Protein AF-A0A9N7RSX9-F1 (afdb_monomer)

Structure (mmCIF, N/CA/C/O backbone):
data_AF-A0A9N7RSX9-F1
#
_entry.id   AF-A0A9N7RSX9-F1
#
loop_
_atom_site.group_PDB
_atom_site.id
_atom_site.type_symbol
_atom_site.label_atom_id
_atom_site.label_alt_id
_atom_site.label_comp_id
_atom_site.label_asym_id
_atom_site.label_entity_id
_atom_site.label_seq_id
_atom_site.pdbx_PDB_ins_code
_atom_site.Cartn_x
_atom_site.Cartn_y
_atom_site.Cartn_z
_atom_site.occupancy
_atom_site.B_iso_or_equiv
_atom_site.auth_seq_id
_atom_site.auth_comp_id
_atom_site.auth_asym_id
_atom_site.auth_atom_id
_atom_site.pdbx_PDB_model_num
ATOM 1 N N . MET A 1 1 ? 2.382 -13.318 -49.568 1.00 37.59 1 MET A N 1
ATOM 2 C CA . MET A 1 1 ? 2.451 -14.041 -48.284 1.00 37.59 1 MET A CA 1
ATOM 3 C C . MET A 1 1 ? 2.242 -12.996 -47.194 1.00 37.59 1 MET A C 1
ATOM 5 O O . MET A 1 1 ? 3.157 -12.243 -46.903 1.00 37.59 1 MET A O 1
ATOM 9 N N . LEU A 1 2 ? 0.996 -12.802 -46.755 1.00 39.84 2 LEU A N 1
ATOM 10 C CA . LEU A 1 2 ? 0.652 -11.804 -45.737 1.00 39.84 2 LEU A CA 1
ATOM 11 C C . LEU A 1 2 ? 1.006 -12.398 -44.373 1.00 39.84 2 LEU A C 1
ATOM 13 O O . LEU A 1 2 ? 0.335 -13.324 -43.923 1.00 39.84 2 LEU A O 1
ATOM 17 N N . GLU A 1 3 ? 2.068 -11.900 -43.741 1.00 41.72 3 GLU A N 1
ATOM 18 C CA . GLU A 1 3 ? 2.332 -12.215 -42.340 1.00 41.72 3 GLU A CA 1
ATOM 19 C C . GLU A 1 3 ? 1.201 -11.637 -41.489 1.00 41.72 3 GLU A C 1
ATOM 21 O O . GLU A 1 3 ? 1.080 -10.426 -41.289 1.00 41.72 3 GLU A O 1
ATOM 26 N N . ILE A 1 4 ? 0.339 -12.522 -40.998 1.00 47.53 4 ILE A N 1
ATOM 27 C CA . ILE A 1 4 ? -0.594 -12.215 -39.924 1.00 47.53 4 ILE A CA 1
ATOM 28 C C . ILE A 1 4 ? 0.274 -11.924 -38.698 1.00 47.53 4 ILE A C 1
ATOM 30 O O . ILE A 1 4 ? 0.740 -12.835 -38.017 1.00 47.53 4 ILE A O 1
ATOM 34 N N . ILE A 1 5 ? 0.532 -10.639 -38.441 1.00 54.66 5 ILE A N 1
ATOM 35 C CA . ILE A 1 5 ? 1.116 -10.172 -37.185 1.00 54.66 5 ILE A CA 1
ATOM 36 C C . ILE A 1 5 ? 0.111 -10.539 -36.095 1.00 54.66 5 ILE A C 1
ATOM 38 O O . ILE A 1 5 ? -0.847 -9.804 -35.838 1.00 54.66 5 ILE A O 1
ATOM 42 N N . TRP A 1 6 ? 0.310 -11.696 -35.468 1.00 56.12 6 TRP A N 1
ATOM 43 C CA . TRP A 1 6 ? -0.389 -12.087 -34.255 1.00 56.12 6 TRP A CA 1
ATOM 44 C C . TRP A 1 6 ? -0.126 -11.004 -33.205 1.00 56.12 6 TRP A C 1
ATOM 46 O O . TRP A 1 6 ? 0.942 -10.936 -32.595 1.00 56.12 6 TRP A O 1
ATOM 56 N N . ARG A 1 7 ? -1.081 -10.085 -33.027 1.00 63.78 7 ARG A N 1
ATOM 57 C CA . ARG A 1 7 ? -1.045 -9.147 -31.906 1.00 63.78 7 ARG A CA 1
ATOM 58 C C . ARG A 1 7 ? -1.190 -9.981 -30.644 1.00 63.78 7 ARG A C 1
ATOM 60 O O . ARG A 1 7 ? -2.255 -10.544 -30.427 1.00 63.78 7 ARG A O 1
ATOM 67 N N . ASP A 1 8 ? -0.138 -10.018 -29.829 1.00 75.44 8 ASP A N 1
ATOM 68 C CA . ASP A 1 8 ? -0.171 -10.606 -28.489 1.00 75.44 8 ASP A CA 1
ATOM 69 C C . ASP A 1 8 ? -1.415 -10.081 -27.735 1.00 75.44 8 ASP A C 1
ATOM 71 O O . ASP A 1 8 ? -1.488 -8.871 -27.438 1.00 75.44 8 ASP A O 1
ATOM 75 N N . PRO A 1 9 ? -2.423 -10.942 -27.477 1.00 79.75 9 PRO A N 1
ATOM 76 C CA . PRO A 1 9 ? -3.636 -10.535 -26.776 1.00 79.75 9 PRO A CA 1
ATOM 77 C C . PRO A 1 9 ? -3.310 -10.091 -25.342 1.00 79.75 9 PRO A C 1
ATOM 79 O O . PRO A 1 9 ? -3.991 -9.218 -24.791 1.00 79.75 9 PRO A O 1
ATOM 82 N N . GLY A 1 10 ? -2.192 -10.581 -24.801 1.00 85.12 10 GLY A N 1
ATOM 83 C CA . GLY A 1 10 ? -1.709 -10.334 -23.459 1.00 85.12 10 GLY A CA 1
ATOM 84 C C . GLY A 1 10 ? -2.457 -11.143 -22.406 1.00 85.12 10 GLY A C 1
ATOM 85 O O . GLY A 1 10 ? -3.651 -11.424 -22.525 1.00 85.12 10 GLY A O 1
ATOM 86 N N . THR A 1 11 ? -1.757 -11.476 -21.329 1.00 89.19 11 THR A N 1
ATOM 87 C CA . THR A 1 11 ? -2.336 -12.178 -20.180 1.00 89.19 11 THR A CA 1
ATOM 88 C C . THR A 1 11 ? -3.150 -11.192 -19.337 1.00 89.19 11 THR A C 1
ATOM 90 O O . THR A 1 11 ? -2.640 -10.110 -19.027 1.00 89.19 11 THR A O 1
ATOM 93 N N . PRO A 1 12 ? -4.405 -11.494 -18.963 1.00 88.19 12 PRO A N 1
ATOM 94 C CA . PRO A 1 12 ? -5.142 -10.654 -18.021 1.00 88.19 12 PRO A CA 1
ATOM 95 C C . PRO A 1 12 ? -4.394 -10.571 -16.692 1.00 88.19 12 PRO A C 1
ATOM 97 O O . PRO A 1 12 ? -3.885 -11.570 -16.195 1.00 88.19 12 PRO A O 1
ATOM 100 N N . ALA A 1 13 ? -4.293 -9.373 -16.120 1.00 82.00 13 ALA A N 1
ATOM 101 C CA . ALA A 1 13 ? -3.542 -9.204 -14.879 1.00 82.00 13 ALA A CA 1
ATOM 102 C C . ALA A 1 13 ? -4.190 -9.889 -13.672 1.00 82.00 13 ALA A C 1
ATOM 104 O O . ALA A 1 13 ? -3.484 -10.185 -12.710 1.00 82.00 13 ALA A O 1
ATOM 105 N N . ASP A 1 14 ? -5.485 -10.186 -13.749 1.00 82.12 14 ASP A N 1
ATOM 106 C CA . ASP A 1 14 ? -6.224 -10.896 -12.703 1.00 82.12 14 ASP A CA 1
ATOM 107 C C . ASP A 1 14 ? -5.737 -12.335 -12.539 1.00 82.12 14 ASP A C 1
ATOM 109 O O . ASP A 1 14 ? -5.877 -12.905 -11.469 1.00 82.12 14 ASP A O 1
ATOM 113 N N . SER A 1 15 ? -5.026 -12.902 -13.524 1.00 84.50 15 SER A N 1
ATOM 114 C CA . SER A 1 15 ? -4.369 -14.203 -13.351 1.00 84.50 15 SER A CA 1
ATOM 115 C C . SER A 1 15 ? -3.306 -14.205 -12.239 1.00 84.50 15 SER A C 1
ATOM 117 O O . SER A 1 15 ? -2.828 -15.268 -11.856 1.00 84.50 15 SER A O 1
ATOM 119 N N . TYR A 1 16 ? -2.874 -13.029 -11.767 1.00 87.19 16 TYR A N 1
ATOM 120 C CA . TYR A 1 16 ? -1.933 -12.872 -10.654 1.00 87.19 16 TYR A CA 1
ATOM 121 C C . TYR A 1 16 ? -2.618 -12.625 -9.305 1.00 87.19 16 TYR A C 1
ATOM 123 O O . TYR A 1 16 ? -1.933 -12.637 -8.282 1.00 87.19 16 TYR A O 1
ATOM 131 N N . TYR A 1 17 ? -3.928 -12.383 -9.293 1.00 86.38 17 TYR A N 1
ATOM 132 C CA . TYR A 1 17 ? -4.701 -12.080 -8.095 1.00 86.38 17 TYR A CA 1
ATOM 133 C C . TYR A 1 17 ? -5.827 -13.094 -7.972 1.00 86.38 17 TYR A C 1
ATOM 135 O O . TYR A 1 17 ? -6.788 -13.075 -8.731 1.00 86.38 17 TYR A O 1
ATOM 143 N N . GLU A 1 18 ? -5.686 -14.014 -7.026 1.00 87.50 18 GLU A N 1
ATOM 144 C CA . GLU A 1 18 ? -6.652 -15.092 -6.879 1.00 87.50 18 GLU A CA 1
ATOM 145 C C . GLU A 1 18 ? -7.985 -14.552 -6.343 1.00 87.50 18 GLU A C 1
ATOM 147 O O . GLU A 1 18 ? -8.055 -14.003 -5.239 1.00 87.50 18 GLU A O 1
ATOM 152 N N . VAL A 1 19 ? -9.034 -14.706 -7.149 1.00 88.75 19 VAL A N 1
ATOM 153 C CA . VAL A 1 19 ? -10.417 -14.386 -6.785 1.00 88.75 19 VAL A CA 1
ATOM 154 C C . VAL A 1 19 ? -11.017 -15.573 -6.037 1.00 88.75 19 VAL A C 1
ATOM 156 O O . VAL A 1 19 ? -10.673 -16.735 -6.273 1.00 88.75 19 VAL A O 1
ATOM 159 N N . ARG A 1 20 ? -11.901 -15.282 -5.090 1.00 87.56 20 ARG A N 1
ATOM 160 C CA . ARG A 1 20 ? -12.635 -16.298 -4.343 1.00 87.56 20 ARG A CA 1
ATOM 161 C C . ARG A 1 20 ? -13.597 -17.053 -5.260 1.00 87.56 20 ARG A C 1
ATOM 163 O O . ARG A 1 20 ? -14.271 -16.419 -6.069 1.00 87.56 20 ARG A O 1
ATOM 170 N N . PRO A 1 21 ? -13.712 -18.385 -5.128 1.00 86.25 21 PRO A N 1
ATOM 171 C CA . PRO A 1 21 ? -14.546 -19.171 -6.029 1.00 86.25 21 PRO A CA 1
ATOM 172 C C . PRO A 1 21 ? -16.039 -18.853 -5.865 1.00 86.25 21 PRO A C 1
ATOM 174 O O . PRO A 1 21 ? -16.799 -19.031 -6.810 1.00 86.25 21 PRO A O 1
ATOM 177 N N . GLU A 1 22 ? -16.454 -18.326 -4.707 1.00 88.31 22 GLU A N 1
ATOM 178 C CA . GLU A 1 22 ? -17.827 -17.851 -4.480 1.00 88.31 22 GLU A CA 1
ATOM 179 C C . GLU A 1 22 ? -18.161 -16.554 -5.245 1.00 88.31 22 GLU A C 1
ATOM 181 O O . GLU A 1 22 ? -19.330 -16.202 -5.384 1.00 88.31 22 GLU A O 1
ATOM 186 N N . CYS A 1 23 ? -17.153 -15.815 -5.719 1.00 84.50 23 CYS A N 1
ATOM 187 C CA . CYS A 1 23 ? -17.315 -14.537 -6.409 1.00 84.50 23 CYS A CA 1
ATOM 188 C C . CYS A 1 23 ? -17.230 -14.733 -7.930 1.00 84.50 23 CYS A C 1
ATOM 190 O O . CYS A 1 23 ? -16.200 -14.464 -8.545 1.00 84.50 23 CYS A O 1
ATOM 192 N N . THR A 1 24 ? -18.322 -15.195 -8.542 1.00 79.31 24 THR A N 1
ATOM 193 C CA . THR A 1 24 ? -18.380 -15.485 -9.988 1.00 79.31 24 THR A CA 1
ATOM 194 C C . THR A 1 24 ? -18.572 -14.248 -10.863 1.00 79.31 24 THR A C 1
ATOM 19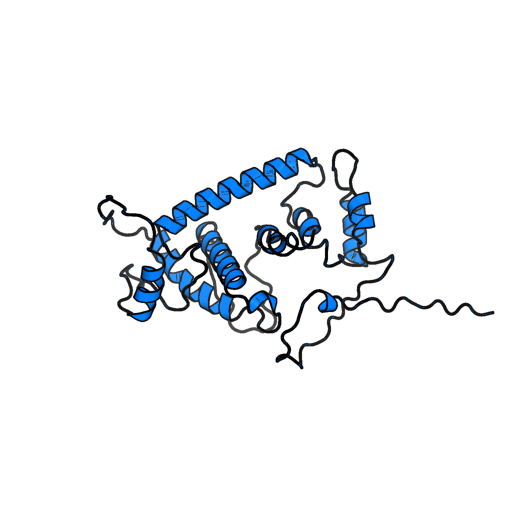6 O O . THR A 1 24 ? -18.180 -14.256 -12.026 1.00 79.31 24 THR A O 1
ATOM 199 N N . ASP A 1 25 ? -19.127 -13.173 -10.302 1.00 83.31 25 ASP A N 1
ATOM 200 C CA . ASP A 1 25 ? -19.572 -11.996 -11.062 1.00 83.31 25 ASP A CA 1
ATOM 201 C C . ASP A 1 25 ? -18.553 -10.843 -11.026 1.00 83.31 25 ASP A C 1
ATOM 203 O O . ASP A 1 25 ? -18.901 -9.671 -11.184 1.00 83.31 25 ASP A O 1
ATOM 207 N N . VAL A 1 26 ? -17.277 -11.156 -10.777 1.00 82.56 26 VAL A N 1
ATOM 208 C CA . VAL A 1 26 ? -16.208 -10.152 -10.720 1.00 82.56 26 VAL A CA 1
ATOM 209 C C . VAL A 1 26 ? -15.845 -9.723 -12.145 1.00 82.56 26 VAL A C 1
ATOM 211 O O . VAL A 1 26 ? -15.439 -10.567 -12.947 1.00 82.56 26 VAL A O 1
ATOM 214 N N . PRO A 1 27 ? -15.957 -8.426 -12.493 1.00 84.06 27 PRO A N 1
ATOM 215 C CA . PRO A 1 27 ? -15.592 -7.958 -13.823 1.00 84.06 27 PRO A CA 1
ATOM 216 C C . PRO A 1 27 ? -14.115 -8.217 -14.127 1.00 84.06 27 PRO A C 1
ATOM 218 O O . PRO A 1 27 ? -13.245 -7.852 -13.336 1.00 84.06 27 PRO A O 1
ATOM 221 N N . GLU A 1 28 ? -13.823 -8.767 -15.307 1.00 81.75 28 GLU A N 1
ATOM 222 C CA . GLU A 1 28 ? -12.441 -8.909 -15.765 1.00 81.75 28 GLU A CA 1
ATOM 223 C C . GLU A 1 28 ? -11.760 -7.543 -15.930 1.00 81.75 28 GLU A C 1
ATOM 225 O O . GLU A 1 28 ? -12.306 -6.579 -16.485 1.00 81.75 28 GLU A O 1
ATOM 230 N N . SER A 1 29 ? -10.501 -7.475 -15.517 1.00 84.56 29 SER A N 1
ATOM 231 C CA . SER A 1 29 ? -9.654 -6.312 -15.692 1.00 84.56 29 SER A CA 1
ATOM 232 C C . SER A 1 29 ? -9.356 -6.053 -17.160 1.00 84.56 29 SER A C 1
ATOM 234 O O . SER A 1 29 ? -8.909 -6.905 -17.934 1.00 84.56 29 SER A O 1
ATOM 236 N N . LYS A 1 30 ? -9.502 -4.781 -17.535 1.00 87.12 30 LYS A N 1
ATOM 237 C CA . LYS A 1 30 ? -9.117 -4.278 -18.858 1.00 87.12 30 LYS A CA 1
ATOM 238 C C . LYS A 1 30 ? -7.597 -4.268 -19.053 1.00 87.12 30 LYS A C 1
ATOM 240 O O . LYS A 1 30 ? -7.126 -4.152 -20.187 1.00 87.12 30 LYS A O 1
ATOM 245 N N . PHE A 1 31 ? -6.812 -4.359 -17.975 1.00 89.25 31 PHE A N 1
ATOM 246 C CA . PHE A 1 31 ? -5.357 -4.351 -18.062 1.00 89.25 31 PHE A CA 1
ATOM 247 C C . PHE A 1 31 ? -4.821 -5.724 -18.491 1.00 89.25 31 PHE A C 1
ATOM 249 O O . PHE A 1 31 ? -4.980 -6.734 -17.807 1.00 89.25 31 PHE A O 1
ATOM 256 N N . ARG A 1 32 ? -4.126 -5.735 -19.634 1.00 91.25 32 ARG A N 1
ATOM 257 C CA . ARG A 1 32 ? -3.497 -6.921 -20.224 1.00 91.25 32 ARG A CA 1
ATOM 258 C C . ARG A 1 32 ? -1.977 -6.774 -20.188 1.00 91.25 32 ARG A C 1
ATOM 260 O O . ARG A 1 32 ? -1.430 -5.792 -20.697 1.00 91.25 32 ARG A O 1
ATOM 267 N N . ILE A 1 33 ? -1.303 -7.768 -19.628 1.00 92.50 33 ILE A N 1
ATOM 268 C CA . ILE A 1 33 ? 0.152 -7.895 -19.601 1.00 92.50 33 ILE A CA 1
ATOM 269 C C . ILE A 1 33 ? 0.608 -8.304 -20.996 1.00 92.50 33 ILE A C 1
ATOM 271 O O . ILE A 1 33 ? 0.297 -9.399 -21.450 1.00 92.50 33 ILE A O 1
ATOM 275 N N . LYS A 1 34 ? 1.340 -7.426 -21.681 1.00 92.06 34 LYS A N 1
ATOM 276 C CA . LYS A 1 34 ? 1.765 -7.648 -23.070 1.00 92.06 34 LYS A CA 1
ATOM 277 C C . LYS A 1 34 ? 3.275 -7.694 -23.180 1.00 92.06 34 LYS A C 1
ATOM 279 O O . LYS A 1 34 ? 3.964 -6.778 -22.707 1.00 92.06 34 LYS A O 1
ATOM 284 N N . ALA A 1 35 ? 3.786 -8.718 -23.856 1.00 88.06 35 ALA A N 1
ATOM 285 C CA . ALA A 1 35 ? 5.207 -8.854 -24.123 1.00 88.06 35 ALA A CA 1
ATOM 286 C C . ALA A 1 35 ? 5.726 -7.619 -24.877 1.00 88.06 35 ALA A C 1
ATOM 288 O O . ALA A 1 35 ? 5.059 -7.026 -25.725 1.00 88.06 35 ALA A O 1
ATOM 289 N N . GLY A 1 36 ? 6.915 -7.149 -24.500 1.00 87.62 36 GLY A N 1
ATOM 290 C CA . GLY A 1 36 ? 7.524 -5.953 -25.087 1.00 87.62 36 GLY A CA 1
ATOM 291 C C . GLY A 1 36 ? 6.910 -4.613 -24.648 1.00 87.62 36 GLY A C 1
ATOM 292 O O . GLY A 1 36 ? 7.656 -3.629 -24.597 1.00 87.62 36 GLY A O 1
ATOM 293 N N . LYS A 1 37 ? 5.628 -4.566 -24.258 1.00 91.38 37 LYS A N 1
ATOM 294 C CA . LYS A 1 37 ? 4.930 -3.343 -23.822 1.00 91.38 37 LYS A CA 1
ATOM 295 C C . LYS A 1 37 ? 4.981 -3.135 -22.312 1.00 91.38 37 LYS A C 1
ATOM 297 O O . LYS A 1 37 ? 5.483 -2.103 -21.870 1.00 91.38 37 LYS A O 1
ATOM 302 N N . THR A 1 38 ? 4.496 -4.100 -21.535 1.00 95.62 38 THR A N 1
ATOM 303 C CA . THR A 1 38 ? 4.457 -4.009 -20.071 1.00 95.62 38 THR A CA 1
ATOM 304 C C . THR A 1 38 ? 5.874 -4.031 -19.499 1.00 95.62 38 THR A C 1
ATOM 306 O O . THR A 1 38 ? 6.746 -4.746 -20.008 1.00 95.62 38 THR A O 1
ATOM 309 N N . LEU A 1 39 ? 6.135 -3.227 -18.461 1.00 96.94 39 LEU A N 1
ATOM 310 C CA . LEU A 1 39 ? 7.435 -3.224 -17.789 1.00 96.94 39 LEU A CA 1
ATOM 311 C C . LEU A 1 39 ? 7.669 -4.598 -17.154 1.00 96.94 39 LEU A C 1
ATOM 313 O O . LEU A 1 39 ? 7.054 -4.928 -16.145 1.00 96.94 39 LEU A O 1
ATOM 317 N N . SER A 1 40 ? 8.528 -5.404 -17.777 1.00 95.75 40 SER A N 1
ATOM 318 C CA . SER A 1 40 ? 8.870 -6.750 -17.321 1.00 95.75 40 SER A CA 1
ATOM 319 C C . SER A 1 40 ? 10.003 -6.730 -16.301 1.00 95.75 40 SER A C 1
ATOM 321 O O . SER A 1 40 ? 10.790 -5.785 -16.259 1.00 95.75 40 SER A O 1
ATOM 323 N N . VAL A 1 41 ? 10.158 -7.829 -15.556 1.00 96.06 41 VAL A N 1
ATOM 324 C CA . VAL A 1 41 ? 11.263 -8.020 -14.598 1.00 96.06 41 VAL A CA 1
ATOM 325 C C . VAL A 1 41 ? 12.628 -7.786 -15.247 1.00 96.06 41 VAL A C 1
ATOM 327 O O . VAL A 1 41 ? 13.475 -7.095 -14.692 1.00 96.06 41 VAL A O 1
ATOM 330 N N . ARG A 1 42 ? 12.830 -8.306 -16.465 1.00 96.69 42 ARG A N 1
ATOM 331 C CA . ARG A 1 42 ? 14.082 -8.126 -17.211 1.00 96.69 42 ARG A CA 1
ATOM 332 C C . ARG A 1 42 ? 14.364 -6.653 -17.504 1.00 96.69 42 ARG A C 1
ATOM 334 O O . ARG A 1 42 ? 15.484 -6.199 -17.309 1.00 96.69 42 ARG A O 1
ATOM 341 N N . LYS A 1 43 ? 13.357 -5.912 -17.981 1.00 96.62 43 LYS A N 1
ATOM 342 C CA . LYS A 1 43 ? 13.504 -4.481 -18.286 1.00 96.62 43 LYS A CA 1
ATOM 343 C C . LYS A 1 43 ? 13.672 -3.642 -17.023 1.00 96.62 43 LYS A C 1
ATOM 345 O O . LYS A 1 43 ? 14.406 -2.669 -17.074 1.00 96.62 43 LYS A O 1
ATOM 350 N N . TRP A 1 44 ? 13.012 -4.023 -15.931 1.00 97.44 44 TRP A N 1
ATOM 351 C CA . TRP A 1 44 ? 13.169 -3.389 -14.626 1.00 97.44 44 TRP A CA 1
ATOM 352 C C . TRP A 1 44 ? 14.602 -3.515 -14.114 1.00 97.44 44 TRP A C 1
ATOM 354 O O . TRP A 1 44 ? 15.235 -2.505 -13.849 1.00 97.44 44 TRP A O 1
ATOM 364 N N . ARG A 1 45 ? 15.163 -4.729 -14.096 1.00 96.88 45 ARG A N 1
ATOM 365 C CA . ARG A 1 45 ? 16.564 -4.953 -13.695 1.00 96.88 45 ARG A CA 1
ATOM 366 C C . ARG A 1 45 ? 17.556 -4.186 -14.569 1.00 96.88 45 ARG A C 1
ATOM 368 O O . ARG A 1 45 ? 18.504 -3.616 -14.055 1.00 96.88 45 ARG A O 1
ATOM 375 N N . ALA A 1 46 ? 17.310 -4.135 -15.877 1.00 97.00 46 ALA A N 1
ATOM 376 C CA . ALA A 1 46 ? 18.152 -3.401 -16.820 1.00 97.00 46 ALA A CA 1
ATOM 377 C C . ALA A 1 46 ? 17.986 -1.868 -16.759 1.00 97.00 46 ALA A C 1
ATOM 379 O O . ALA A 1 46 ? 18.688 -1.165 -17.479 1.00 97.00 46 ALA A O 1
ATOM 380 N N . ALA A 1 47 ? 17.039 -1.345 -15.972 1.00 97.31 47 ALA A N 1
ATOM 381 C CA . ALA A 1 47 ? 16.854 0.096 -15.796 1.00 97.31 47 ALA A CA 1
ATOM 382 C C . ALA A 1 47 ? 17.803 0.697 -14.747 1.00 97.31 47 ALA A C 1
ATOM 384 O O . ALA A 1 47 ? 17.857 1.921 -14.619 1.00 97.31 47 ALA A O 1
ATOM 385 N N . PHE A 1 48 ? 18.521 -0.149 -14.006 1.00 98.25 48 PHE A N 1
ATOM 386 C CA . PHE A 1 48 ? 19.461 0.268 -12.978 1.00 98.25 48 PHE A CA 1
ATOM 387 C C . PHE A 1 48 ? 20.899 0.309 -13.499 1.00 98.25 48 PHE A C 1
ATOM 389 O O . PHE A 1 48 ? 21.295 -0.527 -14.314 1.00 98.25 48 PHE A O 1
ATOM 396 N N . SER A 1 49 ? 21.690 1.251 -12.985 1.00 98.00 49 SER A N 1
ATOM 397 C CA . SER A 1 49 ? 23.149 1.225 -13.111 1.00 98.00 49 SER A CA 1
ATOM 398 C C . SER A 1 49 ? 23.756 0.095 -12.258 1.00 98.00 49 SER A C 1
ATOM 400 O O . SER A 1 49 ? 23.065 -0.453 -11.388 1.00 98.00 49 SER A O 1
ATOM 402 N N . PRO A 1 50 ? 25.041 -0.256 -12.460 1.00 97.38 50 PRO A N 1
ATOM 403 C CA . PRO A 1 50 ? 25.741 -1.222 -11.608 1.00 97.38 50 PRO A CA 1
ATOM 404 C C . PRO A 1 50 ? 25.713 -0.859 -10.113 1.00 97.38 50 PRO A C 1
ATOM 406 O O . PRO A 1 50 ? 25.570 -1.737 -9.268 1.00 97.38 50 PRO A O 1
ATOM 409 N N . GLU A 1 51 ? 25.765 0.432 -9.791 1.00 96.19 51 GLU A N 1
ATOM 410 C CA . GLU A 1 51 ? 25.723 0.982 -8.427 1.00 96.19 51 GLU A CA 1
ATOM 411 C C . GLU A 1 51 ? 24.292 1.028 -7.857 1.00 96.19 51 GLU A C 1
ATOM 413 O O . GLU A 1 51 ? 24.087 1.109 -6.643 1.00 96.19 51 GLU A O 1
ATOM 418 N N . GLY A 1 52 ? 23.285 0.936 -8.731 1.00 97.12 52 GLY A N 1
ATOM 419 C CA . GLY A 1 52 ? 21.875 0.858 -8.365 1.00 97.12 52 GLY A CA 1
ATOM 420 C C . GLY A 1 52 ? 21.061 2.122 -8.593 1.00 97.12 52 GLY A C 1
ATOM 421 O O . GLY A 1 52 ? 19.932 2.174 -8.106 1.00 97.12 52 GLY A O 1
ATOM 422 N N . HIS A 1 53 ? 21.566 3.094 -9.348 1.00 97.94 53 HIS A N 1
ATOM 423 C CA . HIS A 1 53 ? 20.794 4.274 -9.740 1.00 97.94 53 HIS A CA 1
ATOM 424 C C . HIS A 1 53 ? 19.735 3.902 -10.779 1.00 97.94 53 HIS A C 1
ATOM 426 O O . HIS A 1 53 ? 20.033 3.192 -11.738 1.00 97.94 53 HIS A O 1
ATOM 432 N N . LEU A 1 54 ? 18.505 4.378 -10.612 1.00 98.12 54 LEU A N 1
ATOM 433 C CA . LEU A 1 54 ? 17.390 4.096 -11.511 1.00 98.12 54 LEU A CA 1
ATOM 434 C C . LEU A 1 54 ? 17.262 5.178 -12.589 1.00 98.12 54 LEU A C 1
ATOM 436 O O . LEU A 1 54 ? 17.048 6.349 -12.275 1.00 98.12 54 LEU A O 1
ATOM 440 N N . ASP A 1 55 ? 17.240 4.782 -13.865 1.00 96.88 55 ASP A N 1
ATOM 441 C CA . ASP A 1 55 ? 16.782 5.659 -14.952 1.00 96.88 55 ASP A CA 1
ATOM 442 C C . ASP A 1 55 ? 15.254 5.840 -14.870 1.00 96.88 55 ASP A C 1
ATOM 444 O O . ASP A 1 55 ? 14.457 5.162 -15.540 1.00 96.88 55 ASP A O 1
ATOM 448 N N . ILE A 1 56 ? 14.830 6.734 -13.974 1.00 95.50 56 ILE A N 1
ATOM 449 C CA . ILE A 1 56 ? 13.421 6.953 -13.645 1.00 95.50 56 ILE A CA 1
ATOM 450 C C . ILE A 1 56 ? 12.644 7.508 -14.837 1.00 95.50 56 ILE A C 1
ATOM 452 O O . ILE A 1 56 ? 11.526 7.066 -15.094 1.00 95.50 56 ILE A O 1
ATOM 456 N N . SER A 1 57 ? 13.248 8.393 -15.631 1.00 95.38 57 SER A N 1
ATOM 457 C CA . SER A 1 57 ? 12.608 9.019 -16.790 1.00 95.38 57 SER A CA 1
ATOM 458 C C . SER A 1 57 ? 12.210 7.984 -17.844 1.00 95.38 57 SER A C 1
ATOM 460 O O . SER A 1 57 ? 11.047 7.931 -18.267 1.00 95.38 57 SER A O 1
ATOM 462 N N . LYS A 1 58 ? 13.134 7.093 -18.239 1.00 94.62 58 LYS A N 1
ATOM 463 C CA . LYS A 1 58 ? 12.807 6.017 -19.191 1.00 94.62 58 LYS A CA 1
ATOM 464 C C . LYS A 1 58 ? 11.820 5.017 -18.594 1.00 94.62 58 LYS A C 1
ATOM 466 O O . LYS A 1 58 ? 10.948 4.517 -19.315 1.00 94.62 58 LYS A O 1
ATOM 471 N N . THR A 1 59 ? 11.942 4.727 -17.301 1.00 96.38 59 THR A N 1
ATOM 472 C CA . THR A 1 59 ? 11.060 3.794 -16.590 1.00 96.38 59 THR A CA 1
ATOM 473 C C . THR A 1 59 ? 9.622 4.313 -16.552 1.00 96.38 59 THR A C 1
ATOM 475 O O . THR A 1 59 ? 8.716 3.603 -16.997 1.00 96.38 59 THR A O 1
ATOM 478 N N . LEU A 1 60 ? 9.402 5.562 -16.135 1.00 96.88 60 LEU A N 1
ATOM 479 C CA . LEU A 1 60 ? 8.084 6.205 -16.101 1.00 96.88 60 LEU A CA 1
ATOM 480 C C . LEU A 1 60 ? 7.426 6.220 -17.479 1.00 96.88 60 LEU A C 1
ATOM 482 O O . LEU A 1 60 ? 6.268 5.826 -17.612 1.00 96.88 60 LEU A O 1
ATOM 486 N N . GLY A 1 61 ? 8.180 6.553 -18.532 1.00 96.12 61 GLY A N 1
ATOM 487 C CA . GLY A 1 61 ? 7.661 6.510 -19.899 1.00 96.12 61 GLY A CA 1
ATOM 488 C C . GLY A 1 61 ? 7.125 5.126 -20.295 1.00 96.12 61 GLY A C 1
ATOM 489 O O . GLY A 1 61 ? 6.116 5.023 -20.996 1.00 96.12 61 GLY A O 1
ATOM 490 N N . ARG A 1 62 ? 7.762 4.038 -19.840 1.00 94.94 62 ARG A N 1
ATOM 491 C CA . ARG A 1 62 ? 7.260 2.669 -20.062 1.00 94.94 62 ARG A CA 1
ATOM 492 C C . ARG A 1 62 ? 6.035 2.362 -19.208 1.00 94.94 62 ARG A C 1
ATOM 494 O O . ARG A 1 62 ? 5.083 1.797 -19.740 1.00 94.94 62 ARG A O 1
ATOM 501 N N . ILE A 1 63 ? 6.054 2.742 -17.933 1.00 96.31 63 ILE A N 1
ATOM 502 C CA . ILE A 1 63 ? 4.944 2.522 -16.999 1.00 96.31 63 ILE A CA 1
ATOM 503 C C . ILE A 1 63 ? 3.677 3.211 -17.507 1.00 96.31 63 ILE A C 1
ATOM 505 O O . ILE A 1 63 ? 2.640 2.564 -17.600 1.00 96.31 63 ILE A O 1
ATOM 509 N N . HIS A 1 64 ? 3.772 4.473 -17.930 1.00 95.38 64 HIS A N 1
ATOM 510 C CA . HIS A 1 64 ? 2.629 5.229 -18.447 1.00 95.38 64 HIS A CA 1
ATOM 511 C C . HIS A 1 64 ? 2.011 4.579 -19.693 1.00 95.38 64 HIS A C 1
ATOM 513 O O . HIS A 1 64 ? 0.796 4.577 -19.852 1.00 95.38 64 HIS A O 1
ATOM 519 N N . ARG A 1 65 ? 2.835 4.002 -20.580 1.00 93.50 65 ARG A N 1
ATOM 520 C CA . ARG A 1 65 ? 2.363 3.409 -21.845 1.00 93.50 65 ARG A CA 1
ATOM 521 C C . ARG A 1 65 ? 1.904 1.955 -21.731 1.00 93.50 65 ARG A C 1
ATOM 523 O O . ARG A 1 65 ? 1.083 1.522 -22.534 1.00 93.50 65 ARG A O 1
ATOM 530 N N . GLY A 1 66 ? 2.491 1.175 -20.825 1.00 93.62 66 GLY A N 1
ATOM 531 C CA . GLY A 1 66 ? 2.333 -0.285 -20.800 1.00 93.62 66 GLY A CA 1
ATOM 532 C C . GLY A 1 66 ? 2.019 -0.889 -19.435 1.00 93.62 66 GLY A C 1
ATOM 533 O O . GLY A 1 66 ? 1.810 -2.100 -19.351 1.00 93.62 66 GLY A O 1
ATOM 534 N N . GLY A 1 67 ? 1.998 -0.080 -18.376 1.00 95.25 67 GLY A N 1
ATOM 535 C CA . GLY A 1 67 ? 1.823 -0.535 -17.003 1.00 95.25 67 GLY A CA 1
ATOM 536 C C . GLY A 1 67 ? 3.009 -1.336 -16.458 1.00 95.25 67 GLY A C 1
ATOM 537 O O . GLY A 1 67 ? 4.060 -1.487 -17.093 1.00 95.25 67 GLY A O 1
ATOM 538 N N . ILE A 1 68 ? 2.817 -1.864 -15.248 1.00 96.12 68 ILE A N 1
ATOM 539 C CA . ILE A 1 68 ? 3.820 -2.620 -14.490 1.00 96.12 68 ILE A CA 1
ATOM 540 C C . ILE A 1 68 ? 3.387 -4.079 -14.399 1.00 96.12 68 ILE A C 1
ATOM 542 O O . ILE A 1 68 ? 2.244 -4.369 -14.025 1.00 96.12 68 ILE A O 1
ATOM 546 N N . HIS A 1 69 ? 4.312 -4.993 -14.693 1.00 94.94 69 HIS A N 1
ATOM 547 C CA . HIS A 1 69 ? 4.082 -6.420 -14.508 1.00 94.94 69 HIS A CA 1
ATOM 548 C C . HIS A 1 69 ? 3.822 -6.733 -13.020 1.00 94.94 69 HIS A C 1
ATOM 550 O O . HIS A 1 69 ? 4.618 -6.294 -12.184 1.00 94.94 69 HIS A O 1
ATOM 556 N N . PRO A 1 70 ? 2.758 -7.483 -12.657 1.00 92.75 70 PRO A N 1
ATOM 557 C CA . PRO A 1 70 ? 2.346 -7.669 -11.260 1.00 92.75 70 PRO A CA 1
ATOM 558 C C . PRO A 1 70 ? 3.467 -8.107 -10.313 1.00 92.75 70 PRO A C 1
ATOM 560 O O . PRO A 1 70 ? 3.596 -7.558 -9.223 1.00 92.75 70 PRO A O 1
ATOM 563 N N . THR A 1 71 ? 4.348 -9.002 -10.767 1.00 92.94 71 THR A N 1
ATOM 564 C CA . THR A 1 71 ? 5.449 -9.561 -9.958 1.00 92.94 71 THR A CA 1
ATOM 565 C C . THR A 1 71 ? 6.483 -8.546 -9.467 1.00 92.94 71 THR A C 1
ATOM 567 O O . THR A 1 71 ? 7.199 -8.850 -8.525 1.00 92.94 71 THR A O 1
ATOM 570 N N . ILE A 1 72 ? 6.600 -7.373 -10.099 1.00 95.44 72 IL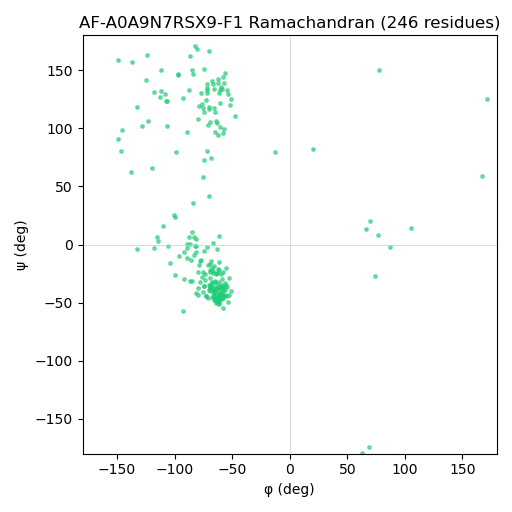E A N 1
ATOM 571 C CA . ILE A 1 72 ? 7.555 -6.321 -9.698 1.00 95.44 72 ILE A CA 1
ATOM 572 C C . ILE A 1 72 ? 6.864 -5.058 -9.192 1.00 95.44 72 ILE A C 1
ATOM 574 O O . ILE A 1 72 ? 7.542 -4.088 -8.865 1.00 95.44 72 ILE A O 1
ATOM 578 N N . ARG A 1 73 ? 5.524 -5.039 -9.099 1.00 94.12 73 ARG A N 1
ATOM 579 C CA . ARG A 1 73 ? 4.791 -3.866 -8.594 1.00 94.12 73 ARG A CA 1
ATOM 580 C C . ARG A 1 73 ? 5.303 -3.448 -7.220 1.00 94.12 73 ARG A C 1
ATOM 582 O O . ARG A 1 73 ? 5.575 -2.271 -7.027 1.00 94.12 73 ARG A O 1
ATOM 589 N N . GLY A 1 74 ? 5.520 -4.407 -6.321 1.00 90.31 74 GLY A N 1
ATOM 590 C CA . GLY A 1 74 ? 6.033 -4.130 -4.978 1.00 90.31 74 GLY A CA 1
ATOM 591 C C . GLY A 1 74 ? 7.392 -3.423 -4.961 1.00 90.31 74 GLY A C 1
ATOM 592 O O . GLY A 1 74 ? 7.610 -2.578 -4.108 1.00 90.31 74 GLY A O 1
ATOM 593 N N . GLU A 1 75 ? 8.293 -3.713 -5.902 1.00 94.62 75 GLU A N 1
ATOM 594 C CA . GLU A 1 75 ? 9.591 -3.027 -5.987 1.00 94.62 75 GLU A CA 1
ATOM 595 C C . GLU A 1 75 ? 9.476 -1.656 -6.660 1.00 94.62 75 GLU A C 1
ATOM 597 O O . GLU A 1 75 ? 10.048 -0.678 -6.188 1.00 94.62 75 GLU A O 1
ATOM 602 N N . VAL A 1 76 ? 8.719 -1.574 -7.758 1.00 96.38 76 VAL A N 1
ATOM 603 C CA . VAL A 1 76 ? 8.557 -0.339 -8.539 1.00 96.38 76 VAL A CA 1
ATOM 604 C C . VAL A 1 76 ? 7.849 0.742 -7.720 1.00 96.38 76 VAL A C 1
ATOM 606 O O . VAL A 1 76 ? 8.219 1.914 -7.787 1.00 96.38 76 VAL A O 1
ATOM 609 N N . TRP A 1 77 ? 6.846 0.359 -6.928 1.00 96.00 77 TRP A N 1
ATOM 610 C CA . TRP A 1 77 ? 6.068 1.296 -6.119 1.00 96.00 77 TRP A CA 1
ATOM 611 C C . TRP A 1 77 ? 6.894 1.996 -5.037 1.00 96.00 77 TRP A C 1
ATOM 613 O O . TRP A 1 77 ? 6.568 3.128 -4.699 1.00 96.00 77 TRP A O 1
ATOM 623 N N . GLU A 1 78 ? 7.994 1.404 -4.560 1.00 94.44 78 GLU A N 1
ATOM 624 C CA . GLU A 1 78 ? 8.915 2.088 -3.637 1.00 94.44 78 GLU A CA 1
ATOM 625 C C . GLU A 1 78 ? 9.455 3.397 -4.232 1.00 94.44 78 GLU A C 1
ATOM 627 O O . GLU A 1 78 ? 9.608 4.392 -3.531 1.00 94.44 78 GLU A O 1
ATOM 632 N N . PHE A 1 79 ? 9.725 3.418 -5.538 1.00 95.44 79 PHE A N 1
ATOM 633 C CA . PHE A 1 79 ? 10.212 4.614 -6.224 1.00 95.44 79 PHE A CA 1
ATOM 634 C C . PHE A 1 79 ? 9.065 5.562 -6.576 1.00 95.44 79 PHE A C 1
ATOM 636 O O . PHE A 1 79 ? 9.182 6.767 -6.380 1.00 95.44 79 PHE A O 1
ATOM 643 N N . LEU A 1 80 ? 7.929 5.034 -7.048 1.00 94.88 80 LEU A N 1
ATOM 644 C CA . LEU A 1 80 ? 6.777 5.867 -7.423 1.00 94.88 80 LEU A CA 1
ATOM 645 C C . LEU A 1 80 ? 6.160 6.606 -6.230 1.00 94.88 80 LEU A C 1
ATOM 647 O O . LEU A 1 80 ? 5.666 7.719 -6.391 1.00 94.88 80 LEU A O 1
ATOM 651 N N . LEU A 1 81 ? 6.200 6.004 -5.040 1.00 90.81 81 LEU A N 1
ATOM 652 C CA . LEU A 1 81 ? 5.743 6.626 -3.797 1.00 90.81 81 LEU A CA 1
ATOM 653 C C . LEU A 1 81 ? 6.797 7.556 -3.168 1.00 90.81 81 LEU A C 1
ATOM 655 O O . LEU A 1 81 ? 6.535 8.161 -2.128 1.00 90.81 81 LEU A O 1
ATOM 659 N N . GLY A 1 82 ? 7.984 7.675 -3.774 1.00 91.50 82 GLY A N 1
ATOM 660 C CA . GLY A 1 82 ? 9.095 8.470 -3.245 1.00 91.50 82 GLY A CA 1
ATOM 661 C C . GLY A 1 82 ? 9.726 7.870 -1.988 1.00 91.50 82 GLY A C 1
ATOM 662 O O . GLY A 1 82 ? 10.369 8.573 -1.215 1.00 91.50 82 GLY A O 1
ATOM 663 N N . CYS A 1 83 ? 9.528 6.574 -1.746 1.00 91.69 83 CYS A N 1
ATOM 664 C CA . CYS A 1 83 ? 10.142 5.873 -0.625 1.00 91.69 83 CYS A CA 1
ATOM 665 C C . CYS A 1 83 ? 11.636 5.641 -0.863 1.00 91.69 83 CYS A C 1
ATOM 667 O O . CYS A 1 83 ? 12.380 5.542 0.115 1.00 91.69 83 CYS A O 1
ATOM 669 N N . TYR A 1 84 ? 12.065 5.598 -2.125 1.00 95.38 84 TYR A N 1
ATOM 670 C CA . TYR A 1 84 ? 13.463 5.640 -2.540 1.00 95.38 84 TYR A CA 1
ATOM 671 C C . TYR A 1 84 ? 13.705 6.770 -3.537 1.00 95.38 84 TYR A C 1
ATOM 673 O O . TYR A 1 84 ? 12.895 6.999 -4.436 1.00 95.38 84 TYR A O 1
ATOM 681 N N . ASP A 1 85 ? 14.855 7.426 -3.396 1.00 96.31 85 ASP A N 1
ATOM 682 C CA . ASP A 1 85 ? 15.382 8.339 -4.405 1.00 96.31 85 ASP A CA 1
ATOM 683 C C . ASP A 1 85 ? 15.881 7.521 -5.614 1.00 96.31 85 ASP A C 1
ATOM 685 O O . ASP A 1 85 ? 16.619 6.549 -5.415 1.00 96.31 85 ASP A O 1
ATOM 689 N N . PRO A 1 86 ? 15.512 7.850 -6.866 1.00 97.38 86 PRO A N 1
ATOM 690 C CA . PRO A 1 86 ? 16.106 7.233 -8.051 1.00 97.38 86 PRO A CA 1
ATOM 691 C C . PRO A 1 86 ? 17.640 7.281 -8.096 1.00 97.38 86 PRO A C 1
ATOM 693 O O . PRO A 1 86 ? 18.250 6.377 -8.661 1.00 97.38 86 PRO A O 1
ATOM 696 N N . MET A 1 87 ? 18.252 8.291 -7.478 1.00 97.69 87 MET A N 1
ATOM 697 C CA . MET A 1 87 ? 19.701 8.464 -7.367 1.00 97.69 87 MET A CA 1
ATOM 698 C C . MET A 1 87 ? 20.311 7.763 -6.148 1.00 97.69 87 MET A C 1
ATOM 700 O O . MET A 1 87 ? 21.502 7.906 -5.912 1.00 97.69 87 MET A O 1
ATOM 704 N N . SER A 1 88 ? 19.536 6.979 -5.394 1.00 97.50 88 SER A N 1
ATOM 705 C CA . SER A 1 88 ? 20.096 6.114 -4.349 1.00 97.50 88 SER A CA 1
ATOM 706 C C . SER A 1 88 ? 20.809 4.893 -4.937 1.00 97.50 88 SER A C 1
ATOM 708 O O . SER A 1 88 ? 20.420 4.354 -5.979 1.00 97.50 88 SER A O 1
ATOM 710 N N . THR A 1 89 ? 21.811 4.402 -4.221 1.00 98.44 89 THR A N 1
ATOM 711 C CA . THR A 1 89 ? 22.505 3.136 -4.482 1.00 98.44 89 THR A CA 1
ATOM 712 C C . THR A 1 89 ? 21.740 1.940 -3.902 1.00 98.44 89 THR A C 1
ATOM 714 O O . THR A 1 89 ? 20.762 2.085 -3.158 1.00 98.44 89 THR A O 1
ATOM 717 N N . TYR A 1 90 ? 22.160 0.714 -4.233 1.00 97.50 90 TYR A N 1
ATOM 718 C CA . TYR A 1 90 ? 21.594 -0.486 -3.598 1.00 97.50 90 TYR A CA 1
ATOM 719 C C . TYR A 1 90 ? 21.814 -0.515 -2.082 1.00 97.50 90 TYR A C 1
ATOM 721 O O . TYR A 1 90 ? 20.886 -0.860 -1.348 1.00 97.50 90 TYR A O 1
ATOM 729 N N . GLU A 1 91 ? 23.010 -0.130 -1.640 1.00 97.94 91 GLU A N 1
ATOM 730 C CA . GLU A 1 91 ? 23.418 -0.151 -0.234 1.00 97.94 91 GLU A CA 1
ATOM 731 C C . GLU A 1 91 ? 22.606 0.854 0.593 1.00 97.94 91 GLU A C 1
ATOM 733 O O . GLU A 1 91 ? 21.990 0.489 1.592 1.00 97.94 91 GLU A O 1
ATOM 738 N N . GLU A 1 92 ? 22.477 2.096 0.116 1.00 97.44 92 GLU A N 1
ATOM 739 C CA . GLU A 1 92 ? 21.658 3.118 0.784 1.00 97.44 92 GLU A CA 1
ATOM 740 C C . GLU A 1 92 ? 20.197 2.673 0.926 1.00 97.44 92 GLU A C 1
ATOM 742 O O . GLU A 1 92 ? 19.573 2.867 1.971 1.00 97.44 92 GLU A O 1
ATOM 747 N N . ARG A 1 93 ? 19.625 2.024 -0.097 1.00 97.25 93 ARG A N 1
ATOM 748 C CA . ARG A 1 93 ? 18.246 1.513 -0.015 1.00 97.25 93 ARG A CA 1
ATOM 749 C C . ARG A 1 93 ? 18.086 0.371 0.977 1.00 97.25 93 ARG A C 1
ATOM 751 O O . ARG A 1 93 ? 17.002 0.237 1.556 1.00 97.25 93 ARG A O 1
ATOM 758 N N . GLU A 1 94 ? 19.108 -0.460 1.150 1.00 96.31 94 GLU A N 1
ATOM 759 C CA . GLU A 1 94 ? 19.107 -1.501 2.176 1.00 96.31 94 GLU A CA 1
ATOM 760 C C . GLU A 1 94 ? 19.159 -0.875 3.573 1.00 96.31 94 GLU A C 1
ATOM 762 O O . GLU A 1 94 ? 18.310 -1.187 4.408 1.00 96.31 94 GLU A O 1
ATOM 767 N N . GLN A 1 95 ? 20.028 0.112 3.788 1.00 96.62 95 GLN A N 1
ATOM 768 C CA . GLN A 1 95 ? 20.104 0.858 5.048 1.00 96.62 95 GLN A CA 1
ATOM 769 C C . GLN A 1 95 ? 18.786 1.575 5.376 1.00 96.62 95 GLN A C 1
ATOM 771 O O . GLN A 1 95 ? 18.273 1.466 6.492 1.00 96.62 95 GLN A O 1
ATOM 776 N N . ILE A 1 96 ? 18.164 2.236 4.391 1.00 93.81 96 ILE A N 1
ATOM 777 C CA . ILE A 1 96 ? 16.838 2.858 4.545 1.00 93.81 96 ILE A CA 1
ATOM 778 C C . ILE A 1 96 ? 15.795 1.811 4.951 1.00 93.81 96 ILE A C 1
ATOM 780 O O . ILE A 1 96 ? 14.967 2.060 5.830 1.00 93.81 96 ILE A O 1
ATOM 784 N N . ARG A 1 97 ? 15.811 0.629 4.323 1.00 93.19 97 ARG A N 1
ATOM 785 C CA . ARG A 1 97 ? 14.868 -0.455 4.628 1.00 93.19 97 ARG A CA 1
ATOM 786 C C . ARG A 1 97 ? 15.048 -0.968 6.053 1.00 93.19 97 ARG A C 1
ATOM 788 O O . ARG A 1 97 ? 14.050 -1.146 6.748 1.00 93.19 97 ARG A O 1
ATOM 795 N N . GLN A 1 98 ? 16.285 -1.194 6.481 1.00 94.94 98 GLN A N 1
ATOM 796 C CA . GLN A 1 98 ? 16.603 -1.656 7.832 1.00 94.94 98 GLN A CA 1
ATOM 797 C C . GLN A 1 98 ? 16.219 -0.610 8.880 1.00 94.94 98 GLN A C 1
ATOM 799 O O . GLN A 1 98 ? 15.498 -0.927 9.824 1.00 94.94 98 GLN A O 1
ATOM 804 N N . SER A 1 99 ? 16.591 0.653 8.661 1.00 93.12 99 SER A N 1
ATOM 805 C CA . SER A 1 99 ? 16.239 1.763 9.550 1.00 93.12 99 SER A CA 1
ATOM 806 C C . SER A 1 99 ? 14.721 1.908 9.709 1.00 93.12 99 SER A C 1
ATOM 808 O O . SER A 1 99 ? 14.219 1.968 10.830 1.00 93.12 99 SER A O 1
ATOM 810 N N . ARG A 1 100 ? 13.953 1.851 8.609 1.00 91.19 100 ARG A N 1
ATOM 811 C CA . ARG A 1 100 ? 12.480 1.897 8.660 1.00 91.19 100 ARG A CA 1
ATOM 812 C C . ARG A 1 100 ? 11.868 0.713 9.404 1.00 91.19 100 ARG A C 1
ATOM 814 O O . ARG A 1 100 ? 10.887 0.909 10.112 1.00 91.19 100 ARG A O 1
ATOM 821 N N . ARG A 1 101 ? 12.427 -0.496 9.264 1.00 91.38 101 ARG A N 1
ATOM 822 C CA . ARG A 1 101 ? 11.972 -1.675 10.026 1.00 91.38 101 ARG A CA 1
ATOM 823 C C . ARG A 1 101 ? 12.185 -1.473 11.520 1.00 91.38 101 ARG A C 1
ATOM 825 O O . ARG A 1 101 ? 11.240 -1.626 12.277 1.00 91.38 101 ARG A O 1
ATOM 832 N N . ILE A 1 102 ? 13.376 -1.033 11.923 1.00 91.25 102 ILE A N 1
ATOM 833 C CA . ILE A 1 102 ? 13.696 -0.761 13.331 1.00 91.25 102 ILE A CA 1
ATOM 834 C C . ILE A 1 102 ? 12.758 0.306 13.909 1.00 91.25 102 ILE A C 1
ATOM 836 O O . ILE A 1 102 ? 12.218 0.129 15.002 1.00 91.25 102 ILE A O 1
ATOM 840 N N . GLN A 1 103 ? 12.527 1.394 13.169 1.00 88.00 103 GLN A N 1
ATOM 841 C CA . GLN A 1 103 ? 11.603 2.455 13.576 1.00 88.00 103 GLN A CA 1
ATOM 842 C C . GLN A 1 103 ? 10.172 1.926 13.724 1.00 88.00 103 GLN A C 1
ATOM 844 O O . GLN A 1 103 ? 9.552 2.131 14.768 1.00 88.00 103 GLN A O 1
ATOM 849 N N . TYR A 1 104 ? 9.673 1.199 12.720 1.00 86.88 104 TYR A N 1
ATOM 850 C CA . TYR A 1 104 ? 8.341 0.599 12.747 1.00 86.88 104 TYR A CA 1
ATOM 851 C C . TYR A 1 1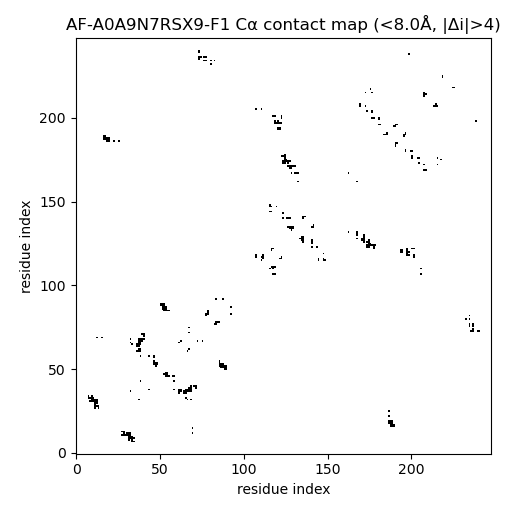04 ? 8.180 -0.397 13.903 1.00 86.88 104 TYR A C 1
ATOM 853 O O . TYR A 1 104 ? 7.171 -0.360 14.598 1.00 86.88 104 TYR A O 1
ATOM 861 N N . ASP A 1 105 ? 9.177 -1.241 14.168 1.00 89.06 105 ASP A N 1
ATOM 862 C CA . ASP A 1 105 ? 9.130 -2.222 15.255 1.00 89.06 105 ASP A CA 1
ATOM 863 C C . ASP A 1 105 ? 9.187 -1.552 16.635 1.00 89.06 105 ASP A C 1
ATOM 865 O O . ASP A 1 105 ? 8.524 -1.993 17.574 1.00 89.06 105 ASP A O 1
ATOM 869 N N . SER A 1 106 ? 9.956 -0.469 16.775 1.00 89.06 106 SER A N 1
ATOM 870 C CA . SER A 1 106 ? 9.982 0.344 17.998 1.00 89.06 106 SER A CA 1
ATOM 871 C C . SER A 1 106 ? 8.627 0.977 18.284 1.00 89.06 106 SER A C 1
ATOM 873 O O . SER A 1 106 ? 8.073 0.848 19.373 1.00 89.06 106 SER A O 1
ATOM 875 N N . MET A 1 107 ? 8.053 1.587 17.260 1.00 86.75 107 MET A N 1
ATOM 876 C CA . MET A 1 107 ? 6.736 2.200 17.290 1.00 86.75 107 MET A CA 1
ATOM 877 C C . MET A 1 107 ? 5.644 1.176 17.603 1.00 86.75 107 MET A C 1
ATOM 879 O O . MET A 1 107 ? 4.849 1.376 18.515 1.00 86.75 107 MET A O 1
ATOM 883 N N . LYS A 1 108 ? 5.664 0.019 16.939 1.00 88.38 108 LYS A N 1
ATOM 884 C CA . LYS A 1 108 ? 4.731 -1.075 17.207 1.00 88.38 108 LYS A CA 1
ATOM 885 C C . LYS A 1 108 ? 4.804 -1.559 18.658 1.00 88.38 108 LYS A C 1
ATOM 887 O O . LYS A 1 108 ? 3.764 -1.859 19.237 1.00 88.38 108 LYS A O 1
ATOM 892 N N . ARG A 1 109 ? 5.996 -1.600 19.268 1.00 90.19 109 ARG A N 1
ATOM 893 C CA . ARG A 1 109 ? 6.163 -1.952 20.690 1.00 90.19 109 ARG A CA 1
ATOM 894 C C . ARG A 1 109 ? 5.489 -0.949 21.624 1.00 90.19 109 ARG A C 1
ATOM 896 O O . ARG A 1 109 ? 4.772 -1.382 22.519 1.00 90.19 109 ARG A O 1
ATOM 903 N N . VAL A 1 110 ? 5.668 0.352 21.392 1.00 88.00 110 VAL A N 1
ATOM 904 C CA . VAL A 1 110 ? 5.001 1.406 22.184 1.00 88.00 110 VAL A CA 1
ATOM 905 C C . VAL A 1 110 ? 3.481 1.264 22.094 1.00 88.00 110 VAL A C 1
ATOM 907 O O . VAL A 1 110 ? 2.789 1.237 23.105 1.00 88.00 110 VAL A O 1
ATOM 910 N N . PHE A 1 111 ? 2.950 1.065 20.890 1.00 88.12 111 PHE A N 1
ATOM 911 C CA . PHE A 1 111 ? 1.508 0.911 20.695 1.00 88.12 111 PHE A CA 1
ATOM 912 C C . PHE A 1 111 ? 0.961 -0.372 21.304 1.00 88.12 111 PHE A C 1
ATOM 914 O O . PHE A 1 111 ? -0.158 -0.374 21.797 1.00 88.12 111 PHE A O 1
ATOM 921 N N . LYS A 1 112 ? 1.745 -1.454 21.309 1.00 89.19 112 LYS A N 1
ATOM 922 C CA . LYS A 1 112 ? 1.369 -2.691 21.994 1.00 89.19 112 LYS A CA 1
ATOM 923 C C . LYS A 1 112 ? 1.283 -2.499 23.513 1.00 89.19 112 LYS A C 1
ATOM 925 O O . LYS A 1 112 ? 0.457 -3.142 24.145 1.00 89.19 112 LYS A O 1
ATOM 930 N N . GLN A 1 113 ? 2.092 -1.613 24.099 1.00 87.44 113 GLN A N 1
ATOM 931 C CA . GLN A 1 113 ? 1.962 -1.256 25.517 1.00 87.44 113 GLN A CA 1
ATOM 932 C C . GLN A 1 113 ? 0.677 -0.455 25.781 1.00 87.44 113 GLN A C 1
ATOM 934 O O . GLN A 1 113 ? -0.003 -0.715 26.765 1.00 87.44 113 GLN A O 1
ATOM 939 N N . MET A 1 114 ? 0.312 0.463 24.880 1.00 85.62 114 MET A N 1
ATOM 940 C CA . MET A 1 114 ? -0.912 1.274 24.998 1.00 85.62 114 MET A CA 1
ATOM 941 C C . MET A 1 114 ? -2.198 0.485 24.696 1.00 85.62 114 MET A C 1
ATOM 943 O O . MET A 1 114 ? -3.248 0.720 25.295 1.00 85.62 114 MET A O 1
ATOM 947 N N . PHE A 1 115 ? -2.138 -0.441 23.738 1.00 88.00 115 PHE A N 1
ATOM 948 C CA . PHE A 1 115 ? -3.240 -1.309 23.341 1.00 88.00 115 PHE A CA 1
ATOM 949 C C . PHE A 1 115 ? -2.703 -2.692 22.916 1.00 88.00 115 PHE A C 1
ATOM 951 O O . PHE A 1 115 ? -2.285 -2.864 21.764 1.00 88.00 115 PHE A O 1
ATOM 958 N N . PRO A 1 116 ? -2.736 -3.704 23.811 1.00 88.06 116 PRO A N 1
ATOM 959 C CA . PRO A 1 116 ? -2.114 -5.022 23.601 1.00 88.06 116 PRO A CA 1
ATOM 960 C C . PRO A 1 116 ? -2.539 -5.779 22.341 1.00 88.06 116 PRO A C 1
ATOM 962 O O . PRO A 1 116 ? -1.815 -6.660 21.872 1.00 88.06 116 PRO A O 1
ATOM 965 N N . LEU A 1 117 ? -3.690 -5.430 21.761 1.00 88.56 117 LEU A N 1
ATOM 966 C CA . LEU A 1 117 ? -4.184 -6.055 20.540 1.00 88.56 117 LEU A CA 1
ATOM 967 C C . LEU A 1 117 ? -3.340 -5.706 19.302 1.00 88.56 117 LEU A C 1
ATOM 969 O O . LEU A 1 117 ? -3.322 -6.484 18.347 1.00 88.56 117 LEU A O 1
ATOM 973 N N . ILE A 1 118 ? -2.610 -4.586 19.308 1.00 90.69 118 ILE A N 1
ATOM 974 C CA . ILE A 1 118 ? -1.719 -4.201 18.206 1.00 90.69 118 ILE A CA 1
ATOM 975 C C . ILE A 1 118 ? -0.644 -5.277 18.010 1.00 90.69 118 ILE A C 1
ATOM 977 O O . ILE A 1 118 ? 0.142 -5.587 18.908 1.00 90.69 118 ILE A O 1
ATOM 981 N N . GLY A 1 119 ? -0.579 -5.857 16.811 1.00 88.00 119 GLY A N 1
ATOM 982 C CA . GLY A 1 119 ? 0.361 -6.935 16.507 1.00 88.00 119 GLY A CA 1
ATOM 983 C C . GLY A 1 119 ? -0.006 -8.312 17.047 1.00 88.00 119 GLY A C 1
ATOM 984 O O . GLY A 1 119 ? 0.809 -9.225 16.922 1.00 88.00 119 GLY A O 1
ATOM 985 N N . SER A 1 120 ? -1.205 -8.489 17.604 1.00 89.31 120 SER A N 1
ATOM 986 C CA . SER A 1 120 ? -1.697 -9.780 18.111 1.00 89.31 120 SER A CA 1
ATOM 987 C C . SER A 1 120 ? -2.272 -10.702 17.026 1.00 89.31 120 SER A C 1
ATOM 989 O O . SER A 1 120 ? -2.698 -11.812 17.330 1.00 89.31 120 SER A O 1
ATOM 991 N N . ARG A 1 121 ? -2.304 -10.247 15.762 1.00 90.19 121 ARG A N 1
ATOM 992 C CA . ARG A 1 121 ? -3.027 -10.875 14.633 1.00 90.19 121 ARG A CA 1
ATOM 993 C C . ARG A 1 121 ? -4.554 -10.854 14.767 1.00 90.19 121 ARG A C 1
ATOM 995 O O . ARG A 1 121 ? -5.270 -11.524 14.025 1.00 90.19 121 ARG A O 1
ATOM 1002 N N . ARG A 1 122 ? -5.066 -10.057 15.699 1.00 89.50 122 ARG A N 1
ATOM 1003 C CA . ARG A 1 122 ? -6.490 -9.804 15.910 1.00 89.50 122 ARG A CA 1
ATOM 1004 C C . ARG A 1 122 ? -6.742 -8.305 15.838 1.00 89.50 122 ARG A C 1
ATOM 1006 O O . ARG A 1 122 ? -5.812 -7.510 15.926 1.00 89.50 122 ARG A O 1
ATOM 1013 N N . PHE A 1 123 ? -8.001 -7.938 15.664 1.00 90.94 123 PHE A N 1
ATOM 1014 C CA . PHE A 1 123 ? -8.446 -6.553 15.641 1.00 90.94 123 PHE A CA 1
ATOM 1015 C C . PHE A 1 123 ? -9.878 -6.461 16.170 1.00 90.94 123 PHE A C 1
ATOM 1017 O O . PHE A 1 123 ? -10.596 -7.463 16.184 1.00 90.94 123 PHE A O 1
ATOM 1024 N N . VAL A 1 124 ? -10.277 -5.272 16.619 1.00 89.44 124 VAL A N 1
ATOM 1025 C CA . VAL A 1 124 ? -11.631 -5.002 17.122 1.00 89.44 124 VAL A CA 1
ATOM 1026 C C . VAL A 1 124 ? -12.504 -4.390 16.040 1.00 89.44 124 VAL A C 1
ATOM 1028 O O . VAL A 1 124 ? -12.035 -3.588 15.241 1.00 89.44 124 VAL A O 1
ATOM 1031 N N . THR A 1 125 ? -13.791 -4.717 16.060 1.00 88.25 125 THR A N 1
ATOM 1032 C CA . THR A 1 125 ? -14.831 -4.067 15.241 1.00 88.25 125 THR A CA 1
ATOM 1033 C C . THR A 1 125 ? -15.897 -3.379 16.091 1.00 88.25 125 THR A C 1
ATOM 1035 O O . THR A 1 125 ? -16.813 -2.768 15.550 1.00 88.25 125 THR A O 1
ATOM 1038 N N . ALA A 1 126 ? -15.794 -3.493 17.416 1.00 86.25 126 ALA A N 1
ATOM 1039 C CA . ALA A 1 126 ? -16.699 -2.887 18.381 1.00 86.25 126 ALA A CA 1
ATOM 1040 C C . ALA A 1 126 ? -15.971 -1.789 19.178 1.00 86.25 126 ALA A C 1
ATOM 1042 O O . ALA A 1 126 ? -14.749 -1.889 19.354 1.00 86.25 126 ALA A O 1
ATOM 1043 N N . PRO A 1 127 ? -16.685 -0.746 19.639 1.00 85.25 127 PRO A N 1
ATOM 1044 C CA . PRO A 1 127 ? -16.103 0.308 20.464 1.00 85.25 127 PRO A CA 1
ATOM 1045 C C . PRO A 1 127 ? -15.414 -0.265 21.708 1.00 85.25 127 PRO A C 1
ATOM 1047 O O . PRO A 1 127 ? -15.964 -1.126 22.390 1.00 85.25 127 PRO A O 1
ATOM 1050 N N . ILE A 1 128 ? -14.195 0.204 21.979 1.00 84.81 128 ILE A N 1
ATOM 1051 C CA . ILE A 1 128 ? -13.378 -0.253 23.117 1.00 84.81 128 ILE A CA 1
ATOM 1052 C C . ILE A 1 128 ? -13.437 0.702 24.308 1.00 84.81 128 ILE A C 1
ATOM 1054 O O . ILE A 1 128 ? -13.280 0.274 25.450 1.00 84.81 128 ILE A O 1
ATOM 1058 N N . ILE A 1 129 ? -13.711 1.981 24.058 1.00 83.31 129 ILE A N 1
ATOM 1059 C CA . ILE A 1 129 ? -13.843 3.024 25.074 1.00 83.31 129 ILE A CA 1
ATOM 1060 C C . ILE A 1 129 ? -15.043 3.916 24.754 1.00 83.31 129 ILE A C 1
ATOM 1062 O O . ILE A 1 129 ? -15.463 4.018 23.599 1.00 83.31 129 ILE A O 1
ATOM 1066 N N . THR A 1 130 ? -15.568 4.573 25.780 1.00 80.06 130 THR A N 1
ATOM 1067 C CA . THR A 1 130 ? -16.560 5.646 25.647 1.00 80.06 130 THR A CA 1
ATOM 1068 C C . THR A 1 130 ? -15.888 6.976 25.286 1.00 80.06 130 THR A C 1
ATOM 1070 O O . THR A 1 130 ? -14.669 7.118 25.398 1.00 80.06 130 THR A O 1
ATOM 1073 N N . GLU A 1 131 ? -16.676 7.982 24.895 1.00 75.94 131 GLU A N 1
ATOM 1074 C CA . GLU A 1 131 ? -16.184 9.344 24.608 1.00 75.94 131 GLU A CA 1
ATOM 1075 C C . GLU A 1 131 ? -15.463 9.992 25.804 1.00 75.94 131 GLU A C 1
ATOM 1077 O O . GLU A 1 131 ? -14.601 10.849 25.624 1.00 75.94 131 GLU A O 1
ATOM 1082 N N . ASN A 1 132 ? -15.776 9.535 27.020 1.00 75.31 132 ASN A N 1
ATOM 1083 C CA . ASN A 1 132 ? -15.173 10.009 28.263 1.00 75.31 132 ASN A CA 1
ATOM 1084 C C . ASN A 1 132 ? -13.865 9.278 28.618 1.00 75.31 132 ASN A C 1
ATOM 1086 O O . ASN A 1 132 ? -13.273 9.571 29.650 1.00 75.31 132 ASN A O 1
ATOM 1090 N N . GLY A 1 133 ? -13.414 8.325 27.793 1.00 71.31 133 GLY A N 1
ATOM 1091 C CA . GLY A 1 133 ? -12.200 7.537 28.038 1.00 71.31 133 GLY A CA 1
ATOM 1092 C C . GLY A 1 133 ? -12.407 6.285 28.896 1.00 71.31 133 GLY A C 1
ATOM 1093 O O . GLY A 1 133 ? -11.467 5.511 29.061 1.00 71.31 133 GLY A O 1
ATOM 1094 N N . GLU A 1 134 ? -13.626 6.041 29.385 1.00 76.12 134 GLU A N 1
ATOM 1095 C CA . GLU A 1 134 ? -13.936 4.857 30.193 1.00 76.12 134 GLU A CA 1
ATOM 1096 C C . GLU A 1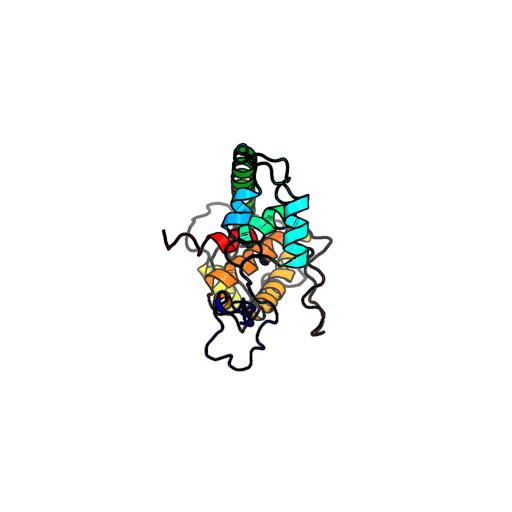 134 ? -13.952 3.582 29.330 1.00 76.12 134 GLU A C 1
ATOM 1098 O O . GLU A 1 134 ? -14.587 3.591 28.264 1.00 76.12 134 GLU A O 1
ATOM 1103 N N . PRO A 1 135 ? -13.304 2.482 29.762 1.00 76.94 135 PRO A N 1
ATOM 1104 C CA . PRO A 1 135 ? -13.348 1.196 29.071 1.00 76.94 135 PRO A CA 1
ATOM 1105 C C . PRO A 1 135 ? -14.773 0.658 28.913 1.00 76.94 135 PRO A C 1
ATOM 1107 O O . PRO A 1 135 ? -15.619 0.786 29.798 1.00 76.94 135 PRO A O 1
ATOM 1110 N N . THR A 1 136 ? -15.040 0.004 27.784 1.00 77.31 136 THR A N 1
ATOM 1111 C CA . THR A 1 136 ? -16.350 -0.615 27.535 1.00 77.31 136 THR A CA 1
ATOM 1112 C C . THR A 1 136 ? -16.526 -1.861 28.409 1.00 77.31 136 THR A C 1
ATOM 1114 O O . THR A 1 136 ? -15.611 -2.671 28.531 1.00 77.31 136 THR A O 1
ATOM 1117 N N . GLN A 1 137 ? -17.719 -2.053 28.982 1.00 67.94 137 GLN A N 1
ATOM 1118 C CA . GLN A 1 137 ? -18.055 -3.221 29.817 1.00 67.94 137 GLN A CA 1
ATOM 1119 C C . GLN A 1 137 ? -18.522 -4.447 29.008 1.00 67.94 137 GLN A C 1
ATOM 1121 O O . GLN A 1 137 ? -19.043 -5.404 29.576 1.00 67.94 137 GLN A O 1
ATOM 1126 N N . ASP A 1 138 ? -18.373 -4.425 27.681 1.00 72.62 138 ASP A N 1
ATOM 1127 C CA . ASP A 1 138 ? -18.835 -5.502 26.807 1.00 72.62 138 ASP A CA 1
ATOM 1128 C C . ASP A 1 138 ? -17.953 -6.755 27.004 1.00 72.62 138 ASP A C 1
ATOM 1130 O O . ASP A 1 138 ? -16.753 -6.718 26.695 1.00 72.62 138 ASP A O 1
ATOM 1134 N N . PRO A 1 139 ? -18.519 -7.883 27.482 1.00 68.44 139 PRO A N 1
ATOM 1135 C CA . PRO A 1 139 ? -17.768 -9.109 27.747 1.00 68.44 139 PRO A CA 1
ATOM 1136 C C . PRO A 1 139 ? -17.042 -9.668 26.516 1.00 68.44 139 PRO A C 1
ATOM 1138 O O . PRO A 1 139 ? -15.990 -10.294 26.651 1.00 68.44 139 PRO A O 1
ATOM 1141 N N . ILE A 1 140 ? -17.578 -9.443 25.312 1.00 69.38 140 ILE A N 1
ATOM 1142 C CA . ILE A 1 140 ? -16.994 -9.922 24.053 1.00 69.38 140 ILE A CA 1
ATOM 1143 C C . ILE A 1 140 ? -15.744 -9.107 23.722 1.00 69.38 140 ILE A C 1
ATOM 1145 O O . ILE A 1 140 ? -14.710 -9.674 23.363 1.00 69.38 140 ILE A O 1
ATOM 1149 N N . VAL A 1 141 ? -15.818 -7.785 23.881 1.00 70.62 141 VAL A N 1
ATOM 1150 C CA . VAL A 1 141 ? -14.695 -6.868 23.638 1.00 70.62 141 VAL A CA 1
ATOM 1151 C C . VAL A 1 141 ? -13.579 -7.119 24.647 1.00 70.62 141 VAL A C 1
ATOM 1153 O O . VAL A 1 141 ? -12.417 -7.267 24.264 1.00 70.62 141 VAL A O 1
ATOM 1156 N N . LEU A 1 142 ? -13.934 -7.279 25.922 1.00 69.69 142 LEU A N 1
ATOM 1157 C CA . LEU A 1 142 ? -12.988 -7.624 26.981 1.00 69.69 142 LEU A CA 1
ATOM 1158 C C . LEU A 1 142 ? -12.321 -8.981 26.723 1.00 69.69 142 LEU A C 1
ATOM 1160 O O . LEU A 1 142 ? -11.104 -9.096 26.834 1.00 69.69 142 LEU A O 1
ATOM 1164 N N . GLY A 1 143 ? -13.077 -9.995 26.291 1.00 66.50 143 GLY A N 1
ATOM 1165 C CA . GLY A 1 143 ? -12.524 -11.299 25.915 1.00 66.50 143 GLY A CA 1
ATOM 1166 C 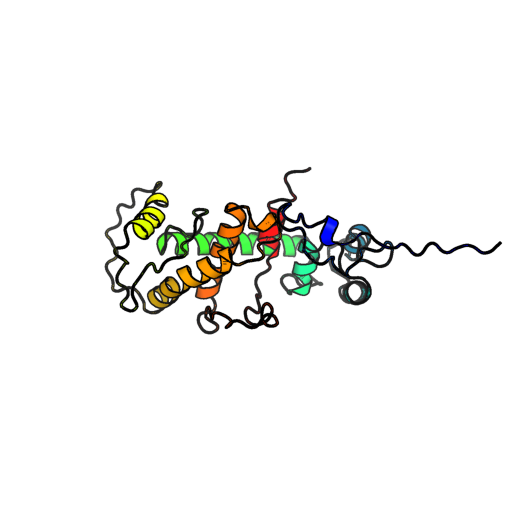C . GLY A 1 143 ? -11.564 -11.240 24.719 1.00 66.50 143 GLY A C 1
ATOM 1167 O O . GLY A 1 143 ? -10.580 -11.979 24.668 1.00 66.50 143 GLY A O 1
ATOM 1168 N N . GLN A 1 144 ? -11.800 -10.344 23.757 1.00 68.38 144 GLN A N 1
ATOM 1169 C CA . GLN A 1 144 ? -10.894 -10.135 22.622 1.00 68.38 144 GLN A CA 1
ATOM 1170 C C . GLN A 1 144 ? -9.581 -9.460 23.034 1.00 68.38 144 GLN A C 1
ATOM 1172 O O . GLN A 1 144 ? -8.526 -9.858 22.537 1.00 68.38 144 GLN A O 1
ATOM 1177 N N . ILE A 1 145 ? -9.646 -8.488 23.948 1.00 68.12 145 ILE A N 1
ATOM 1178 C CA . ILE A 1 145 ? -8.481 -7.767 24.477 1.00 68.12 145 ILE A CA 1
ATOM 1179 C C . ILE A 1 145 ? -7.655 -8.680 25.397 1.00 68.12 145 ILE A C 1
ATOM 1181 O O . ILE A 1 145 ? -6.442 -8.781 25.226 1.00 68.12 145 ILE A O 1
ATOM 1185 N N . ASN A 1 146 ? -8.309 -9.406 26.308 1.00 62.53 146 ASN A N 1
ATOM 1186 C CA . ASN A 1 146 ? -7.651 -10.223 27.334 1.00 62.53 146 ASN A CA 1
ATOM 1187 C C . ASN A 1 146 ? -6.935 -11.464 26.774 1.00 62.53 146 ASN A C 1
ATOM 1189 O O . ASN A 1 146 ? -5.913 -11.871 27.318 1.00 62.53 146 ASN A O 1
ATOM 1193 N N . LEU A 1 147 ? -7.399 -12.034 25.654 1.00 58.09 147 LEU A N 1
ATOM 1194 C CA . LEU A 1 147 ? -6.690 -13.136 24.978 1.00 58.09 147 LEU A CA 1
ATOM 1195 C C . LEU A 1 147 ? -5.359 -12.696 24.333 1.00 58.09 147 LEU A C 1
ATOM 1197 O O . LEU A 1 147 ? -4.569 -13.539 23.923 1.00 58.09 147 LEU A O 1
ATOM 1201 N N . GLY A 1 148 ? -5.120 -11.388 24.177 1.00 50.62 148 GLY A N 1
ATOM 1202 C CA . GLY A 1 148 ? -3.851 -10.842 23.680 1.00 50.62 148 GLY A CA 1
ATOM 1203 C C . GLY A 1 148 ? -2.758 -10.736 24.752 1.00 50.62 148 GLY A C 1
ATOM 1204 O O . GLY A 1 148 ? -1.616 -10.410 24.422 1.00 50.62 148 GLY A O 1
ATOM 1205 N N . THR A 1 149 ? -3.094 -11.015 26.015 1.00 52.38 149 THR A N 1
ATOM 1206 C CA . THR A 1 149 ? -2.272 -10.743 27.206 1.00 52.38 149 THR A CA 1
ATOM 1207 C C . THR A 1 149 ? -1.525 -11.984 27.729 1.00 52.38 149 THR A C 1
ATOM 1209 O O . THR A 1 149 ? -1.196 -12.051 28.906 1.00 52.38 149 THR A O 1
ATOM 1212 N N . GLU A 1 150 ? -1.227 -12.993 26.900 1.00 47.81 150 GLU A N 1
ATOM 1213 C CA . GLU A 1 150 ? -0.599 -14.243 27.386 1.00 47.81 150 GLU A CA 1
ATOM 1214 C C . GLU A 1 150 ? 0.932 -14.211 27.591 1.00 47.81 150 GLU A C 1
ATOM 1216 O O . GLU A 1 150 ? 1.512 -15.215 27.988 1.00 47.81 150 GLU A O 1
ATOM 1221 N N . THR A 1 151 ? 1.630 -13.083 27.430 1.00 42.22 151 THR A N 1
ATOM 1222 C CA . THR A 1 151 ? 3.067 -13.018 27.787 1.00 42.22 151 THR A CA 1
ATOM 1223 C C . THR A 1 151 ? 3.500 -11.630 28.253 1.00 42.22 151 THR A C 1
ATOM 1225 O O . THR A 1 151 ? 3.906 -10.812 27.426 1.00 42.22 151 THR A O 1
ATOM 1228 N N . ALA A 1 152 ? 3.417 -11.385 29.564 1.00 37.00 152 ALA A N 1
ATOM 1229 C CA . ALA A 1 152 ? 4.444 -10.755 30.413 1.00 37.00 152 ALA A CA 1
ATOM 1230 C C . ALA A 1 152 ? 3.847 -10.474 31.812 1.00 37.00 152 ALA A C 1
ATOM 1232 O O . ALA A 1 152 ? 2.824 -9.794 31.888 1.00 37.00 152 ALA A O 1
ATOM 1233 N N . PRO A 1 153 ? 4.454 -10.942 32.920 1.00 38.78 153 PRO A N 1
ATOM 1234 C CA . PRO A 1 153 ? 4.151 -10.398 34.237 1.00 38.78 153 PRO A CA 1
ATOM 1235 C C . PRO A 1 153 ? 4.757 -8.993 34.295 1.00 38.78 153 PRO A C 1
ATOM 1237 O O . PRO A 1 153 ? 5.972 -8.827 34.388 1.00 38.78 153 PRO A O 1
ATOM 1240 N N . THR A 1 154 ? 3.922 -7.970 34.153 1.00 40.44 154 THR A N 1
ATOM 1241 C CA . THR A 1 154 ? 4.357 -6.587 34.335 1.00 40.44 154 THR A CA 1
ATOM 1242 C C . THR A 1 154 ? 4.169 -6.232 35.808 1.00 40.44 154 THR A C 1
ATOM 1244 O O . THR A 1 154 ? 3.079 -5.842 36.209 1.00 40.44 154 THR A O 1
ATOM 1247 N N . ASP A 1 155 ? 5.236 -6.333 36.606 1.00 41.06 155 ASP A N 1
ATOM 1248 C CA . ASP A 1 155 ? 5.352 -5.735 37.952 1.00 41.06 155 ASP A CA 1
ATOM 1249 C C . ASP A 1 155 ? 5.452 -4.192 37.878 1.00 41.06 155 ASP A C 1
ATOM 1251 O O . ASP A 1 155 ? 6.262 -3.560 38.556 1.00 41.06 155 ASP A O 1
ATOM 1255 N N . GLN A 1 156 ? 4.657 -3.552 37.015 1.00 44.22 156 GLN A N 1
ATOM 1256 C CA . GLN A 1 156 ? 4.483 -2.104 37.038 1.00 44.22 156 GLN A CA 1
ATOM 1257 C C . GLN A 1 156 ? 3.084 -1.800 37.563 1.00 44.22 156 GLN A C 1
ATOM 1259 O O . GLN A 1 156 ? 2.115 -2.377 37.062 1.00 44.22 156 GLN A O 1
ATOM 1264 N N . PRO A 1 157 ? 2.959 -0.914 38.567 1.00 38.53 157 PRO A N 1
ATOM 1265 C CA . PRO A 1 157 ? 1.653 -0.444 38.994 1.00 38.53 157 PRO A CA 1
ATOM 1266 C C . PRO A 1 157 ? 0.931 0.155 37.777 1.00 38.53 157 PRO A C 1
ATOM 1268 O O . PRO A 1 157 ? 1.602 0.724 36.907 1.00 38.53 157 PRO A O 1
ATOM 1271 N N . PRO A 1 158 ? -0.407 0.048 37.691 1.00 44.56 158 PRO A N 1
ATOM 1272 C CA . PRO A 1 158 ? -1.160 0.754 36.670 1.00 44.56 158 PRO A CA 1
ATOM 1273 C C . PRO A 1 158 ? -0.752 2.223 36.737 1.00 44.56 158 PRO A C 1
ATOM 1275 O O . PRO A 1 158 ? -0.868 2.856 37.789 1.00 44.56 158 PRO A O 1
ATOM 1278 N N . CYS A 1 159 ? -0.211 2.763 35.647 1.00 42.66 159 CYS A N 1
ATOM 1279 C CA . CYS A 1 159 ? -0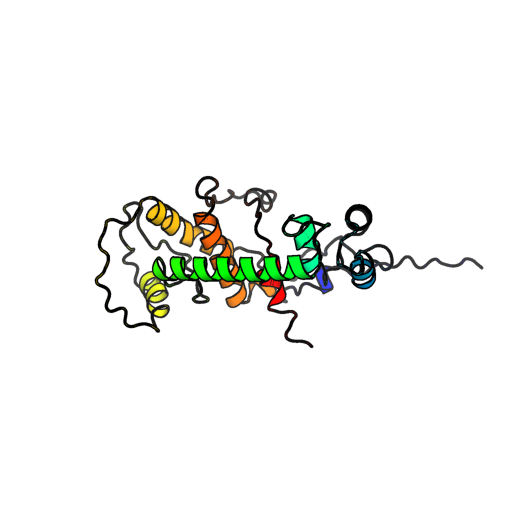.090 4.203 35.500 1.00 42.66 159 CYS A CA 1
ATOM 1280 C C . CYS A 1 159 ? -1.511 4.763 35.344 1.00 42.66 159 CYS A C 1
ATOM 1282 O O . CYS A 1 159 ? -1.912 5.127 34.245 1.00 42.66 159 CYS A O 1
ATOM 1284 N N . ASP A 1 160 ? -2.268 4.812 36.443 1.00 51.12 160 ASP A N 1
ATOM 1285 C CA . ASP A 1 160 ? -3.580 5.457 36.564 1.00 51.12 160 ASP A CA 1
ATOM 1286 C C . ASP A 1 160 ? -3.390 6.981 36.621 1.00 51.12 160 ASP A C 1
ATOM 1288 O O . ASP A 1 160 ? -3.744 7.675 37.574 1.00 51.12 160 ASP A O 1
ATOM 1292 N N . GLY A 1 161 ? -2.756 7.511 35.577 1.00 59.19 161 GLY A N 1
ATOM 1293 C CA . GLY A 1 161 ? -2.940 8.894 35.176 1.00 59.19 161 GLY A CA 1
ATOM 1294 C C . GLY A 1 161 ? -4.169 8.985 34.266 1.00 59.19 161 GLY A C 1
ATOM 1295 O O . GLY A 1 161 ? -4.462 8.027 33.548 1.00 59.19 161 GLY A O 1
ATOM 1296 N N . PRO A 1 162 ? -4.895 10.115 34.254 1.00 62.91 162 PRO A N 1
ATOM 1297 C CA . PRO A 1 162 ? -5.956 10.332 33.276 1.00 62.91 162 PRO A CA 1
ATOM 1298 C C . PRO A 1 162 ? -5.404 10.138 31.856 1.00 62.91 162 PRO A C 1
ATOM 1300 O O . PRO A 1 162 ? -4.361 10.695 31.507 1.00 62.91 162 PRO A O 1
ATOM 1303 N N . MET A 1 163 ? -6.095 9.321 31.056 1.00 71.56 163 MET A N 1
ATOM 1304 C CA . MET A 1 163 ? -5.696 9.000 29.686 1.00 71.56 163 MET A CA 1
ATOM 1305 C C . MET A 1 163 ? -5.614 10.281 28.850 1.00 71.56 163 MET A C 1
ATOM 1307 O O . MET A 1 163 ? -6.520 11.117 28.894 1.00 71.56 163 MET A O 1
ATOM 1311 N N . ASP A 1 164 ? -4.534 10.448 28.084 1.00 83.00 164 ASP A N 1
ATOM 1312 C CA . ASP A 1 164 ? -4.367 11.641 27.256 1.00 83.00 164 ASP A CA 1
ATOM 1313 C C . ASP A 1 164 ? -5.486 11.728 26.205 1.00 83.00 164 ASP A C 1
ATOM 1315 O O . ASP A 1 164 ? -5.895 10.728 25.606 1.00 83.00 164 ASP A O 1
ATOM 1319 N N . LYS A 1 165 ? -5.963 12.943 25.923 1.00 82.62 165 LYS A N 1
ATOM 1320 C CA . LYS A 1 165 ? -7.044 13.195 24.958 1.00 82.62 165 LYS A CA 1
ATOM 1321 C C . LYS A 1 165 ? -6.712 12.629 23.574 1.00 82.62 165 LYS A C 1
ATOM 1323 O O . LYS A 1 165 ? -7.604 12.179 22.855 1.00 82.62 165 LYS A O 1
ATOM 1328 N N . ARG A 1 166 ? -5.429 12.628 23.197 1.00 85.06 166 ARG A N 1
ATOM 1329 C CA . ARG A 1 166 ? -4.956 12.021 21.947 1.00 85.06 166 ARG A CA 1
ATOM 1330 C C . ARG A 1 166 ? -5.143 10.504 21.940 1.00 85.06 166 ARG A C 1
ATOM 1332 O O . ARG A 1 166 ? -5.569 9.954 20.928 1.00 85.06 166 ARG A O 1
ATOM 1339 N N . GLU A 1 167 ? -4.850 9.843 23.056 1.00 86.31 167 GLU A N 1
ATOM 1340 C CA . GLU A 1 167 ? -5.039 8.401 23.233 1.00 86.31 167 GLU A CA 1
ATOM 1341 C C . GLU A 1 167 ? -6.512 8.008 23.201 1.00 86.31 167 GLU A C 1
ATOM 1343 O O . GLU A 1 167 ? -6.863 7.066 22.489 1.00 86.31 167 GLU A O 1
ATOM 1348 N N . ILE A 1 168 ? -7.376 8.779 23.865 1.00 85.00 168 ILE A N 1
ATOM 1349 C CA . ILE A 1 168 ? -8.832 8.601 23.798 1.00 85.00 168 ILE A CA 1
ATOM 1350 C C . ILE A 1 168 ? -9.308 8.718 22.344 1.00 85.00 168 ILE A C 1
ATOM 1352 O O . ILE A 1 168 ? -9.900 7.786 21.803 1.00 85.00 168 ILE A O 1
ATOM 1356 N N . ASN A 1 169 ? -8.983 9.820 21.663 1.00 85.88 169 ASN A N 1
ATOM 1357 C CA . ASN A 1 169 ? -9.393 10.025 20.272 1.00 85.88 169 ASN A CA 1
ATOM 1358 C C . ASN A 1 169 ? -8.923 8.889 19.359 1.00 85.88 169 ASN A C 1
ATOM 1360 O O . ASN A 1 169 ? -9.688 8.392 18.536 1.00 85.88 169 ASN A O 1
ATOM 1364 N N . TRP A 1 170 ? -7.679 8.444 19.517 1.00 88.94 170 TRP A N 1
ATOM 1365 C CA . TRP A 1 170 ? -7.138 7.345 18.731 1.00 88.94 170 TRP A CA 1
ATOM 1366 C C . TRP A 1 170 ? -7.867 6.023 18.996 1.00 88.94 170 TRP A C 1
ATOM 1368 O O . TRP A 1 170 ? -8.307 5.3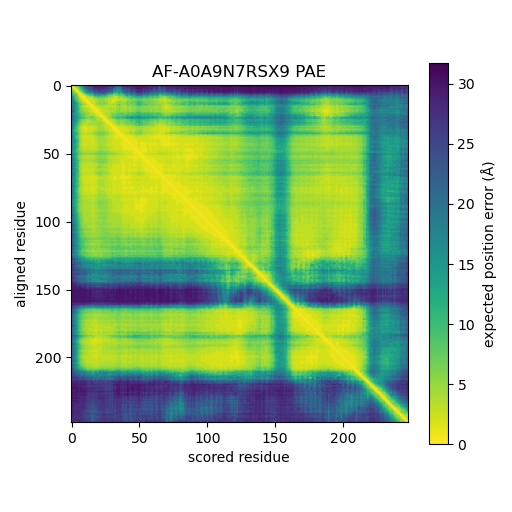77 18.043 1.00 88.94 170 TRP A O 1
ATOM 1378 N N . LYS A 1 171 ? -8.075 5.647 20.264 1.00 88.62 171 LYS A N 1
ATOM 1379 C CA . LYS A 1 171 ? -8.816 4.432 20.643 1.00 88.62 171 LYS A CA 1
ATOM 1380 C C . LYS A 1 171 ? -10.253 4.442 20.117 1.00 88.62 171 LYS A C 1
ATOM 1382 O O . LYS A 1 171 ? -10.736 3.401 19.669 1.00 88.62 171 LYS A O 1
ATOM 1387 N N . LEU A 1 172 ? -10.904 5.608 20.073 1.00 88.44 172 LEU A N 1
ATOM 1388 C CA . LEU A 1 172 ? -12.222 5.764 19.450 1.00 88.44 172 LEU A CA 1
ATOM 1389 C C . LEU A 1 172 ? -12.201 5.429 17.948 1.00 88.44 172 LEU A C 1
ATOM 1391 O O . LEU A 1 172 ? -13.175 4.871 17.450 1.00 88.44 172 LEU A O 1
ATOM 1395 N N . THR A 1 173 ? -11.100 5.667 17.224 1.00 88.88 173 THR A N 1
ATOM 1396 C CA . THR A 1 173 ? -11.012 5.330 15.785 1.00 88.88 173 THR A CA 1
ATOM 1397 C C . THR A 1 173 ? -10.832 3.837 15.493 1.00 88.88 173 THR A C 1
ATOM 1399 O O . THR A 1 173 ? -11.189 3.382 14.407 1.00 88.88 173 THR A O 1
ATOM 1402 N N . LEU A 1 174 ? -10.309 3.049 16.439 1.00 90.69 174 LEU A N 1
ATOM 1403 C CA . LEU A 1 174 ? -9.843 1.679 16.172 1.00 90.69 174 LEU A CA 1
ATOM 1404 C C . LEU A 1 174 ? -10.940 0.721 15.698 1.00 90.69 174 LEU A C 1
ATOM 1406 O O . LEU A 1 174 ? -10.693 -0.115 14.824 1.00 90.69 174 LEU A O 1
ATOM 1410 N N . HIS A 1 175 ? -12.147 0.849 16.248 1.00 88.19 175 HIS A N 1
ATOM 1411 C CA . HIS A 1 175 ? -13.279 0.015 15.849 1.00 88.19 175 HIS A CA 1
ATOM 1412 C C . HIS A 1 175 ? -13.762 0.349 14.432 1.00 88.19 175 HIS A C 1
ATOM 1414 O O . HIS A 1 175 ? -14.071 -0.560 13.663 1.00 88.19 175 HIS A O 1
ATOM 1420 N N . GLN A 1 176 ? -13.753 1.633 14.057 1.00 88.38 176 GLN A N 1
ATOM 1421 C CA . GLN A 1 176 ? -14.127 2.080 12.716 1.00 88.38 176 GLN A CA 1
ATOM 1422 C C . GLN A 1 176 ? -13.132 1.567 11.670 1.00 88.38 176 GLN A C 1
ATOM 1424 O O . GLN A 1 176 ? -13.545 1.059 10.630 1.00 88.38 176 GLN A O 1
ATOM 1429 N N . ILE A 1 177 ? -11.830 1.599 11.987 1.00 90.25 177 ILE A N 1
ATOM 1430 C CA . ILE A 1 177 ? -10.790 0.970 11.159 1.00 90.25 177 ILE A CA 1
ATOM 1431 C C . ILE A 1 177 ? -11.072 -0.528 11.005 1.00 90.25 177 ILE A C 1
ATOM 1433 O O . ILE A 1 177 ? -10.982 -1.065 9.904 1.00 90.25 177 ILE A O 1
ATOM 1437 N N . GLY A 1 178 ? -11.438 -1.218 12.087 1.00 90.25 178 GLY A N 1
ATOM 1438 C CA . GLY A 1 178 ? -11.785 -2.638 12.037 1.00 90.25 178 GLY A CA 1
ATOM 1439 C C . GLY A 1 178 ? -12.973 -2.947 11.129 1.00 90.25 178 GLY A C 1
ATOM 1440 O O . GLY A 1 178 ? -12.909 -3.888 10.337 1.00 90.25 178 GLY A O 1
ATOM 1441 N N . LEU A 1 179 ? -14.040 -2.147 11.201 1.00 88.50 179 LEU A N 1
ATOM 1442 C CA . LEU A 1 179 ? -15.209 -2.291 10.327 1.00 88.50 179 LEU A CA 1
ATOM 1443 C C . LEU A 1 179 ? -14.830 -2.129 8.848 1.00 88.50 179 LEU A C 1
ATOM 1445 O O . LEU A 1 179 ? -15.240 -2.940 8.012 1.00 88.50 179 LEU A O 1
ATOM 1449 N N . ASP A 1 180 ? -14.003 -1.136 8.532 1.00 89.12 180 ASP A N 1
ATOM 1450 C CA . ASP A 1 180 ? -13.551 -0.868 7.166 1.00 89.12 180 ASP A CA 1
ATOM 1451 C C . ASP A 1 180 ? -12.591 -1.965 6.657 1.00 89.12 180 ASP A C 1
ATOM 1453 O O . ASP A 1 180 ? -12.669 -2.374 5.495 1.00 89.12 180 ASP A O 1
ATOM 1457 N N . VAL A 1 181 ? -11.752 -2.536 7.531 1.00 90.19 181 VAL A N 1
ATOM 1458 C CA . VAL A 1 181 ? -10.893 -3.694 7.216 1.00 90.19 181 VAL A CA 1
ATOM 1459 C C . VAL A 1 181 ? -11.727 -4.921 6.833 1.00 90.19 181 VAL A C 1
ATOM 1461 O O . VAL A 1 181 ? -11.442 -5.550 5.818 1.00 90.19 181 VAL A O 1
ATOM 1464 N N . VAL A 1 182 ? -12.809 -5.227 7.557 1.00 88.06 182 VAL A N 1
ATOM 1465 C CA . VAL A 1 182 ? -13.735 -6.335 7.214 1.00 88.06 182 VAL A CA 1
ATOM 1466 C C . VAL A 1 182 ? -14.491 -6.077 5.903 1.00 88.06 182 VAL A C 1
ATOM 1468 O O . VAL A 1 182 ? -14.960 -6.996 5.222 1.00 88.06 182 VAL A O 1
ATOM 1471 N N . CYS A 1 183 ? -14.644 -4.810 5.532 1.00 83.69 183 CYS A N 1
ATOM 1472 C CA . CYS A 1 183 ? -15.268 -4.415 4.274 1.00 83.69 183 CYS A CA 1
ATOM 1473 C C . CYS A 1 183 ? -14.273 -4.303 3.110 1.00 83.69 183 CYS A C 1
ATOM 1475 O O . CYS A 1 183 ? -14.702 -4.061 1.982 1.00 83.69 183 CYS A O 1
ATOM 1477 N N . THR A 1 184 ? -12.975 -4.501 3.348 1.00 84.75 184 THR A N 1
ATOM 1478 C CA . THR A 1 184 ? -11.948 -4.383 2.311 1.00 84.75 184 THR A CA 1
ATOM 1479 C C . THR A 1 184 ? -12.014 -5.568 1.352 1.00 84.75 184 THR A C 1
ATOM 1481 O O . THR A 1 184 ? -11.953 -6.714 1.782 1.00 84.75 184 THR A O 1
ATOM 1484 N N . ASP A 1 185 ? -12.164 -5.254 0.061 1.00 79.69 185 ASP A N 1
ATOM 1485 C CA . ASP A 1 185 ? -12.176 -6.152 -1.104 1.00 79.69 185 ASP A CA 1
ATOM 1486 C C . ASP A 1 185 ? -12.472 -7.630 -0.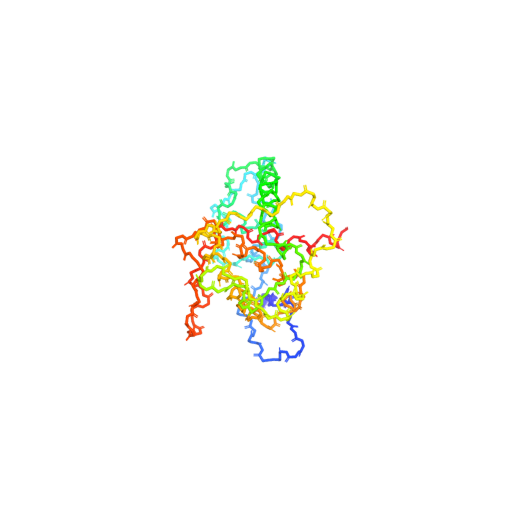797 1.00 79.69 185 ASP A C 1
ATOM 1488 O O . ASP A 1 185 ? -11.591 -8.488 -0.720 1.00 79.69 185 ASP A O 1
ATOM 1492 N N . ARG A 1 186 ? -13.769 -7.924 -0.675 1.00 81.00 186 ARG A N 1
ATOM 1493 C CA . ARG A 1 186 ? -14.280 -9.261 -0.353 1.00 81.00 186 ARG A CA 1
ATOM 1494 C C . ARG A 1 186 ? -14.153 -10.266 -1.496 1.00 81.00 186 ARG A C 1
ATOM 1496 O O . ARG A 1 186 ? -14.546 -11.413 -1.296 1.00 81.00 186 ARG A O 1
ATOM 1503 N N . THR A 1 187 ? -13.655 -9.848 -2.661 1.00 85.94 187 THR A N 1
ATOM 1504 C CA . THR A 1 187 ? -13.554 -10.695 -3.856 1.00 85.94 187 THR A CA 1
ATOM 1505 C C . THR A 1 187 ? -12.209 -11.405 -3.954 1.00 85.94 187 THR A C 1
ATOM 1507 O O . THR A 1 187 ? -12.138 -12.519 -4.470 1.00 85.94 187 THR A O 1
ATOM 1510 N N . LEU A 1 188 ? -11.141 -10.810 -3.417 1.00 86.75 188 LEU A N 1
ATOM 1511 C CA . LEU A 1 188 ? -9.795 -11.376 -3.469 1.00 86.75 188 LEU A CA 1
ATOM 1512 C C . LEU A 1 188 ? -9.533 -12.324 -2.293 1.00 86.75 188 LEU A C 1
ATOM 1514 O O . LEU A 1 188 ? -9.711 -11.953 -1.133 1.00 86.75 188 LEU A O 1
ATOM 1518 N N . LYS A 1 189 ? -8.972 -13.510 -2.569 1.00 88.44 189 LYS A N 1
ATOM 1519 C CA . LYS A 1 189 ? -8.549 -14.466 -1.522 1.00 88.44 189 LYS A CA 1
ATOM 1520 C C . LYS A 1 189 ? -7.504 -13.893 -0.570 1.00 88.44 189 LYS A C 1
ATOM 1522 O O . LYS A 1 189 ? -7.390 -14.327 0.571 1.00 88.44 189 LYS A O 1
ATOM 1527 N N . PHE A 1 190 ? -6.729 -12.902 -1.011 1.00 87.31 190 PHE A N 1
ATOM 1528 C CA . PHE A 1 190 ? -5.720 -12.267 -0.164 1.00 87.31 190 PHE A CA 1
ATOM 1529 C C . PHE A 1 190 ? -6.315 -11.702 1.139 1.00 87.31 190 PHE A C 1
ATOM 1531 O O . PHE A 1 190 ? -5.687 -11.835 2.192 1.00 87.31 190 PHE A O 1
ATOM 1538 N N . TYR A 1 191 ? -7.513 -11.114 1.068 1.00 88.00 191 TYR A N 1
ATOM 1539 C CA . TYR A 1 191 ? -8.207 -10.503 2.207 1.00 88.00 191 TYR A CA 1
ATOM 1540 C C . TYR A 1 191 ? -9.112 -11.480 2.970 1.00 88.00 191 TYR A C 1
ATOM 1542 O O . TYR A 1 191 ? -9.709 -11.101 3.968 1.00 88.00 191 TYR A O 1
ATOM 1550 N N . GLU A 1 192 ? -9.181 -12.747 2.562 1.00 88.00 192 GLU A N 1
ATOM 1551 C CA . GLU A 1 192 ? -9.823 -13.807 3.349 1.00 88.00 192 GLU A CA 1
ATOM 1552 C C . GLU A 1 192 ? -8.957 -14.215 4.552 1.00 88.00 192 GLU A C 1
ATOM 1554 O O . GLU A 1 192 ? -9.456 -14.602 5.606 1.00 88.00 192 GLU A O 1
ATOM 1559 N N . ASN A 1 193 ? -7.633 -14.103 4.411 1.00 89.56 193 ASN A N 1
ATOM 1560 C CA . ASN A 1 193 ? -6.705 -14.488 5.461 1.00 89.56 193 ASN A CA 1
ATOM 1561 C C . ASN A 1 193 ? -6.680 -13.448 6.594 1.00 89.56 193 ASN A C 1
ATOM 1563 O O . ASN A 1 193 ? -6.227 -12.313 6.411 1.00 89.56 193 ASN A O 1
ATOM 1567 N N . GLN A 1 194 ? -7.073 -13.882 7.792 1.00 90.75 194 GLN A N 1
ATOM 1568 C CA . GLN A 1 194 ? -7.067 -13.076 9.013 1.00 90.75 194 GLN A CA 1
ATOM 1569 C C . GLN A 1 194 ? -5.698 -12.447 9.320 1.00 90.75 194 GLN A C 1
ATOM 1571 O O . GLN A 1 194 ? -5.632 -11.296 9.756 1.00 90.75 194 GLN A O 1
ATOM 1576 N N . ASP A 1 195 ? -4.591 -13.141 9.041 1.00 91.44 195 ASP A N 1
ATOM 1577 C CA . ASP A 1 195 ? -3.249 -12.582 9.227 1.00 91.44 195 ASP A CA 1
ATOM 1578 C C . ASP A 1 195 ? -3.034 -11.345 8.341 1.00 91.44 195 ASP A C 1
ATOM 1580 O O . ASP A 1 195 ? -2.378 -10.391 8.755 1.00 91.44 195 ASP A O 1
ATOM 1584 N N . ASN A 1 196 ? -3.580 -11.323 7.124 1.00 91.44 196 ASN A N 1
ATOM 1585 C CA . ASN A 1 196 ? -3.454 -10.174 6.228 1.00 91.44 196 ASN A CA 1
ATOM 1586 C C . ASN A 1 196 ? -4.362 -9.016 6.655 1.00 91.44 196 ASN A C 1
ATOM 1588 O O . ASN A 1 196 ? -3.909 -7.870 6.660 1.00 91.44 196 ASN A O 1
ATOM 1592 N N . LEU A 1 197 ? -5.598 -9.311 7.069 1.00 90.88 197 LEU A N 1
ATOM 1593 C CA . LEU A 1 197 ? -6.521 -8.308 7.609 1.00 90.88 197 LEU A CA 1
ATOM 1594 C C . LEU A 1 197 ? -5.963 -7.650 8.874 1.00 90.88 197 LEU A C 1
ATOM 1596 O O . LEU A 1 197 ? -5.961 -6.428 8.989 1.00 90.88 197 LEU A O 1
ATOM 1600 N N . SER A 1 198 ? -5.396 -8.443 9.784 1.00 92.94 198 SER A N 1
ATOM 1601 C CA . SER A 1 198 ? -4.766 -7.929 11.002 1.00 92.94 198 SER A CA 1
ATOM 1602 C C . SER A 1 198 ? -3.561 -7.026 10.717 1.00 92.94 198 SER A C 1
ATOM 1604 O O . SER A 1 198 ? -3.399 -6.003 11.373 1.00 92.94 198 SER A O 1
ATOM 1606 N N . LYS A 1 199 ? -2.752 -7.334 9.691 1.00 92.25 199 LYS A N 1
ATOM 1607 C CA . LYS A 1 199 ? -1.644 -6.463 9.255 1.00 92.25 199 LYS A CA 1
ATOM 1608 C C . LYS A 1 199 ? -2.160 -5.144 8.690 1.00 92.25 199 LYS A C 1
ATOM 1610 O O . LYS A 1 199 ? -1.555 -4.106 8.943 1.00 92.25 199 LYS A O 1
ATOM 1615 N N . LEU A 1 200 ? -3.247 -5.181 7.918 1.00 91.75 200 LEU A N 1
ATOM 1616 C CA . LEU A 1 200 ? -3.885 -3.973 7.400 1.00 91.75 200 LEU A CA 1
ATOM 1617 C C . LEU A 1 200 ? -4.411 -3.108 8.550 1.00 91.75 200 LEU A C 1
ATOM 1619 O O . LEU A 1 200 ? -4.119 -1.914 8.591 1.00 91.75 200 LEU A O 1
ATOM 1623 N N . TRP A 1 201 ? -5.111 -3.719 9.506 1.00 93.88 201 TRP A N 1
ATOM 1624 C CA . TRP A 1 201 ? -5.602 -3.032 10.695 1.00 93.88 201 TRP A CA 1
ATOM 1625 C C . TRP A 1 201 ? -4.464 -2.437 11.535 1.00 93.88 201 TRP A C 1
ATOM 1627 O O . TRP A 1 201 ? -4.527 -1.254 11.859 1.00 93.88 201 TRP A O 1
ATOM 1637 N N . ASP A 1 202 ? -3.392 -3.190 11.812 1.00 92.06 202 ASP A N 1
ATOM 1638 C CA . ASP A 1 202 ? -2.196 -2.693 12.509 1.00 92.06 202 ASP A CA 1
ATOM 1639 C C . ASP A 1 202 ? -1.624 -1.445 11.810 1.00 92.06 202 ASP A C 1
ATOM 1641 O O . ASP A 1 202 ? -1.355 -0.433 12.452 1.00 92.06 202 ASP A O 1
ATOM 1645 N N . ILE A 1 203 ? -1.432 -1.495 10.486 1.00 90.88 203 ILE A N 1
ATOM 1646 C CA . ILE A 1 203 ? -0.833 -0.388 9.723 1.00 90.88 203 ILE A CA 1
ATOM 1647 C C . ILE A 1 203 ? -1.711 0.860 9.769 1.00 90.88 203 ILE A C 1
ATOM 1649 O O . ILE A 1 203 ? -1.193 1.955 9.992 1.00 90.88 203 ILE A O 1
ATOM 1653 N N . LEU A 1 204 ? -3.020 0.705 9.563 1.00 90.88 204 LEU A N 1
ATOM 1654 C CA . LEU A 1 204 ? -3.963 1.822 9.592 1.00 90.88 204 LEU A CA 1
ATOM 1655 C C . LEU A 1 204 ? -4.078 2.422 10.997 1.00 90.88 204 LEU A C 1
ATOM 1657 O O . LEU A 1 204 ? -4.092 3.643 11.132 1.00 90.88 204 LEU A O 1
ATOM 1661 N N . SER A 1 205 ? -4.082 1.573 12.027 1.00 91.12 205 SER A N 1
ATOM 1662 C CA . SER A 1 205 ? -4.130 1.989 13.432 1.00 91.12 205 SER A CA 1
ATOM 1663 C C . SER A 1 205 ? -2.874 2.753 13.836 1.00 91.12 205 SER A C 1
ATOM 1665 O O . SER A 1 205 ? -2.958 3.771 14.511 1.00 91.12 205 SER A O 1
ATOM 1667 N N . LEU A 1 206 ? -1.693 2.303 13.402 1.00 89.75 206 LEU A N 1
ATOM 1668 C CA . LEU A 1 206 ? -0.455 3.043 13.637 1.00 89.75 206 LEU A CA 1
ATOM 1669 C C . LEU A 1 206 ? -0.482 4.375 12.880 1.00 89.75 206 LEU A C 1
ATOM 1671 O O . LEU A 1 206 ? -0.167 5.406 13.461 1.00 89.75 206 LEU A O 1
ATOM 1675 N N . TYR A 1 207 ? -0.895 4.386 11.610 1.00 86.75 207 TYR A N 1
ATOM 1676 C CA . TYR A 1 207 ? -0.926 5.613 10.811 1.00 86.75 207 TYR A CA 1
ATOM 1677 C C . TYR A 1 207 ? -1.878 6.679 11.367 1.00 86.75 207 TYR A C 1
ATOM 1679 O O . TYR A 1 207 ? -1.500 7.850 11.400 1.00 86.75 207 TYR A O 1
ATOM 1687 N N . SER A 1 208 ? -3.067 6.294 11.848 1.00 86.88 208 SER A N 1
ATOM 1688 C CA . SER A 1 208 ? -4.048 7.243 12.401 1.00 86.88 208 SER A CA 1
ATOM 1689 C C . SER A 1 208 ? -3.531 7.999 13.629 1.00 86.88 208 SER A C 1
ATOM 1691 O O . SER A 1 208 ? -4.009 9.090 13.929 1.00 86.88 208 SER A O 1
ATOM 1693 N N . TRP A 1 209 ? -2.522 7.461 14.318 1.00 85.69 209 TRP A N 1
ATOM 1694 C CA . TRP A 1 209 ? -1.818 8.163 15.388 1.00 85.69 209 TRP A CA 1
ATOM 1695 C C . TRP A 1 209 ? -0.771 9.158 14.883 1.00 85.69 209 TRP A C 1
ATOM 1697 O O . TRP A 1 209 ? -0.589 10.212 15.497 1.00 85.69 209 TRP A O 1
ATOM 1707 N N . PHE A 1 210 ? -0.051 8.828 13.803 1.00 79.38 210 PHE A N 1
ATOM 1708 C CA . PHE A 1 210 ? 0.998 9.692 13.241 1.00 79.38 210 PHE A CA 1
ATOM 1709 C C . PHE A 1 210 ? 0.443 10.965 12.631 1.00 79.38 210 PHE A C 1
ATOM 1711 O O . PHE A 1 210 ? 1.075 12.012 12.739 1.00 79.38 210 PHE A O 1
ATOM 1718 N N . ASP A 1 211 ? -0.719 10.860 12.002 1.00 73.19 211 ASP A N 1
ATOM 1719 C CA . ASP A 1 211 ? -1.350 11.949 11.276 1.00 73.19 211 ASP A CA 1
ATOM 1720 C C . ASP A 1 211 ? -2.714 12.265 11.899 1.00 73.19 211 ASP A C 1
ATOM 1722 O O . ASP A 1 211 ? -3.775 12.022 11.319 1.00 73.19 211 ASP A O 1
ATOM 1726 N N . SER A 1 212 ? -2.676 12.754 13.143 1.00 65.50 212 SER A N 1
ATOM 1727 C CA . SER A 1 212 ? -3.881 13.065 13.921 1.00 65.50 212 SER A CA 1
ATOM 1728 C C . SER A 1 212 ? -4.734 14.165 13.289 1.00 65.50 212 SER A C 1
ATOM 1730 O O . SER A 1 212 ? -5.939 14.198 13.521 1.00 65.50 212 SER A O 1
ATOM 1732 N N . ASP A 1 213 ? -4.119 15.034 12.482 1.00 61.22 213 ASP A N 1
ATOM 1733 C CA . ASP A 1 213 ? -4.791 16.145 11.802 1.00 61.22 213 ASP A CA 1
ATOM 1734 C C . ASP A 1 213 ? -5.576 15.672 10.571 1.00 61.22 213 ASP A C 1
ATOM 1736 O O . ASP A 1 213 ? -6.628 16.225 10.249 1.00 61.22 213 ASP A O 1
ATOM 1740 N N . VAL A 1 214 ? -5.092 14.630 9.885 1.00 63.31 214 VAL A N 1
ATOM 1741 C CA . VAL A 1 214 ? -5.854 13.956 8.824 1.00 63.31 214 VAL A CA 1
ATOM 1742 C C . VAL A 1 214 ? -6.960 13.083 9.423 1.00 63.31 214 VAL A C 1
ATOM 1744 O O . VAL A 1 214 ? -8.054 13.021 8.856 1.00 63.31 214 VAL A O 1
ATOM 1747 N N . GLY A 1 215 ? -6.700 12.454 10.576 1.00 56.59 215 GLY A N 1
ATOM 1748 C CA . GLY A 1 215 ? -7.645 11.582 11.273 1.00 56.59 215 GLY A CA 1
ATOM 1749 C C . GLY A 1 215 ? -8.047 10.336 10.466 1.00 56.59 215 GLY A C 1
ATOM 1750 O O . GLY A 1 215 ? -7.590 10.109 9.345 1.00 56.59 215 GLY A O 1
ATOM 1751 N N . TYR A 1 216 ? -8.925 9.503 11.037 1.00 50.56 216 TYR A N 1
ATOM 1752 C CA . TYR A 1 216 ? -9.595 8.418 10.309 1.00 50.56 216 TYR A CA 1
ATOM 1753 C C . TYR A 1 216 ? -11.062 8.795 10.080 1.00 50.56 216 TYR A C 1
ATOM 1755 O O . TYR A 1 216 ? -11.872 8.738 11.002 1.00 50.56 216 TYR A O 1
ATOM 1763 N N . GLY A 1 217 ? -11.395 9.239 8.866 1.00 50.88 217 GLY A N 1
ATOM 1764 C CA . GLY A 1 217 ? -12.754 9.622 8.479 1.00 50.88 217 GLY A CA 1
ATOM 1765 C C . GLY A 1 217 ? -13.393 8.589 7.555 1.00 50.88 217 GLY A C 1
ATOM 1766 O O . GLY A 1 217 ? -12.856 8.302 6.485 1.00 50.88 217 GLY A O 1
ATOM 1767 N N . GLN A 1 218 ? -14.558 8.063 7.940 1.00 42.47 218 GLN A N 1
ATOM 1768 C CA . GLN A 1 218 ? -15.347 7.153 7.112 1.00 42.47 218 GLN A CA 1
ATOM 1769 C C . GLN A 1 218 ? -15.851 7.896 5.864 1.00 42.47 218 GLN A C 1
ATOM 1771 O O . GLN A 1 218 ? -16.616 8.859 5.957 1.00 42.47 218 GLN A O 1
ATOM 1776 N N . VAL A 1 219 ? -15.431 7.460 4.674 1.00 44.22 219 VAL A N 1
ATOM 1777 C CA . VAL A 1 219 ? -15.961 7.994 3.413 1.00 44.22 219 VAL A CA 1
ATOM 1778 C C . VAL A 1 219 ? -17.407 7.519 3.281 1.00 44.22 219 VAL A C 1
ATOM 1780 O O . VAL A 1 219 ? -17.675 6.348 3.015 1.00 44.22 219 VAL A O 1
ATOM 1783 N N . ALA A 1 220 ? -18.352 8.433 3.500 1.00 33.09 220 ALA A N 1
ATOM 1784 C CA . ALA A 1 220 ? -19.771 8.180 3.314 1.00 33.09 220 ALA A CA 1
ATOM 1785 C C . ALA A 1 220 ? -20.034 7.581 1.920 1.00 33.09 220 ALA A C 1
ATOM 1787 O O . ALA A 1 220 ? -19.630 8.142 0.903 1.00 33.09 220 ALA A O 1
ATOM 1788 N N . ARG A 1 221 ? -20.702 6.419 1.922 1.00 35.06 221 ARG A N 1
ATOM 1789 C CA . ARG A 1 221 ? -21.289 5.649 0.808 1.00 35.06 221 ARG A CA 1
ATOM 1790 C C . ARG A 1 221 ? -21.384 6.388 -0.539 1.00 35.06 221 ARG A C 1
ATOM 1792 O O . ARG A 1 221 ? -22.467 6.787 -0.957 1.00 35.06 221 ARG A O 1
ATOM 1799 N N . HIS A 1 222 ? -20.278 6.466 -1.273 1.00 27.45 222 HIS A N 1
ATOM 1800 C CA . HIS A 1 222 ? -20.298 6.770 -2.700 1.00 27.45 222 HIS A CA 1
ATOM 1801 C C . HIS A 1 222 ? -19.387 5.770 -3.425 1.00 27.45 222 HIS A C 1
ATOM 1803 O O . HIS A 1 222 ? -18.180 5.758 -3.170 1.00 27.45 222 HIS A O 1
ATOM 1809 N N . PRO A 1 223 ? -19.910 4.937 -4.349 1.00 31.20 223 PRO A N 1
ATOM 1810 C CA . PRO A 1 223 ? -19.144 3.860 -4.994 1.00 31.20 223 PRO A CA 1
ATOM 1811 C C . PRO A 1 223 ? -18.007 4.342 -5.918 1.00 31.20 223 PRO A C 1
ATOM 1813 O O . PRO A 1 223 ? -17.295 3.530 -6.494 1.00 31.20 223 PRO A O 1
ATOM 1816 N N . ALA A 1 224 ? -17.794 5.658 -6.030 1.00 30.64 224 ALA A N 1
ATOM 1817 C CA . ALA A 1 224 ? -16.690 6.273 -6.768 1.00 30.64 224 ALA A CA 1
ATOM 1818 C C . ALA A 1 224 ? -15.586 6.862 -5.860 1.00 30.64 224 ALA A C 1
ATOM 1820 O O . ALA A 1 224 ? -14.589 7.371 -6.367 1.00 30.64 224 ALA A O 1
ATOM 1821 N N . ALA A 1 225 ? -15.737 6.795 -4.530 1.00 31.59 225 ALA A N 1
ATOM 1822 C CA . ALA A 1 225 ? -14.856 7.461 -3.564 1.00 31.59 225 ALA A CA 1
ATOM 1823 C C . ALA A 1 225 ? -13.958 6.506 -2.748 1.00 31.59 225 ALA A C 1
ATOM 1825 O O . ALA A 1 225 ? -13.323 6.933 -1.788 1.00 31.59 225 ALA A O 1
ATOM 1826 N N . VAL A 1 226 ? -13.799 5.247 -3.178 1.00 31.34 226 VAL A N 1
ATOM 1827 C CA . VAL A 1 226 ? -12.827 4.284 -2.599 1.00 31.34 226 VAL A CA 1
ATOM 1828 C C . VAL A 1 226 ? -11.364 4.754 -2.774 1.00 31.34 226 VAL A C 1
ATOM 1830 O O . VAL A 1 226 ? -10.435 4.151 -2.253 1.00 31.34 226 VAL A O 1
ATOM 1833 N N . HIS A 1 227 ? -11.136 5.877 -3.465 1.00 33.06 227 HIS A N 1
ATOM 1834 C CA . HIS A 1 227 ? -9.807 6.368 -3.823 1.00 33.06 227 HIS A CA 1
ATOM 1835 C C . HIS A 1 227 ? -9.370 7.709 -3.208 1.00 33.06 227 HIS A C 1
ATOM 1837 O O . HIS A 1 227 ? -8.293 8.188 -3.566 1.00 33.06 227 HIS A O 1
ATOM 1843 N N . ALA A 1 228 ? -10.116 8.337 -2.290 1.00 32.44 228 ALA A N 1
ATOM 1844 C CA . ALA A 1 228 ? -9.742 9.686 -1.840 1.00 32.44 228 ALA A CA 1
ATOM 1845 C C . ALA A 1 228 ? -10.050 10.004 -0.367 1.00 32.44 228 ALA A C 1
ATOM 1847 O O . ALA A 1 228 ? -11.004 10.711 -0.070 1.00 32.44 228 ALA A O 1
ATOM 1848 N N . ARG A 1 229 ? -9.170 9.548 0.534 1.00 31.67 229 ARG A N 1
ATOM 1849 C CA . ARG A 1 229 ? -8.434 10.353 1.546 1.00 31.67 229 ARG A CA 1
ATOM 1850 C C . ARG A 1 229 ? -7.780 9.443 2.593 1.00 31.67 229 ARG A C 1
ATOM 1852 O O . ARG A 1 229 ? -7.958 9.585 3.788 1.00 31.67 229 ARG A O 1
ATOM 1859 N N . VAL A 1 230 ? -6.910 8.563 2.118 1.00 33.34 230 VAL A N 1
ATOM 1860 C CA . VAL A 1 230 ? -5.619 8.377 2.773 1.00 33.34 230 VAL A CA 1
ATOM 1861 C C . VAL A 1 230 ? -4.624 8.520 1.638 1.00 33.34 230 VAL A C 1
ATOM 1863 O O . VAL A 1 230 ? -4.497 7.639 0.789 1.00 33.34 230 VAL A O 1
ATOM 1866 N N . ARG A 1 231 ? -3.970 9.679 1.531 1.00 33.91 231 ARG A N 1
ATOM 1867 C CA . ARG A 1 231 ? -2.799 9.804 0.659 1.00 33.91 231 ARG A CA 1
ATOM 1868 C C . ARG A 1 231 ? -1.681 9.090 1.412 1.00 33.91 231 ARG A C 1
ATOM 1870 O O . ARG A 1 231 ? -0.847 9.728 2.037 1.00 33.91 231 ARG A O 1
ATOM 1877 N N . VAL A 1 232 ? -1.765 7.757 1.435 1.00 36.91 232 VAL A N 1
ATOM 1878 C CA . VAL A 1 232 ? -0.851 6.856 2.129 1.00 36.91 232 VAL A CA 1
ATOM 1879 C C . VAL A 1 232 ? 0.540 7.130 1.566 1.00 36.91 232 VAL A C 1
ATOM 1881 O O . VAL A 1 232 ? 0.929 6.595 0.533 1.00 36.91 232 VAL A O 1
ATOM 1884 N N . ARG A 1 233 ? 1.305 7.978 2.252 1.00 35.81 233 ARG A N 1
ATOM 1885 C CA . ARG A 1 233 ? 2.758 8.086 2.095 1.00 35.81 233 ARG A CA 1
ATOM 1886 C C . ARG A 1 233 ? 3.441 7.025 2.966 1.00 35.81 233 ARG A C 1
ATOM 1888 O O . ARG A 1 233 ? 4.491 7.266 3.543 1.00 35.81 233 ARG A O 1
ATOM 1895 N N . ILE A 1 234 ? 2.817 5.850 3.070 1.00 34.28 234 ILE A N 1
ATOM 1896 C CA . ILE A 1 234 ? 3.413 4.634 3.612 1.00 34.28 234 ILE A CA 1
ATOM 1897 C C . ILE A 1 234 ? 3.667 3.702 2.422 1.00 34.28 234 ILE A C 1
ATOM 1899 O O . ILE A 1 234 ? 2.729 3.358 1.699 1.00 34.28 234 ILE A O 1
ATOM 1903 N N . PRO A 1 235 ? 4.908 3.254 2.200 1.00 34.91 235 PRO A N 1
ATOM 1904 C CA . PRO A 1 235 ? 5.165 2.159 1.283 1.00 34.91 235 PRO A CA 1
ATOM 1905 C C . PRO A 1 235 ? 4.434 0.902 1.782 1.00 34.91 235 PRO A C 1
ATOM 1907 O O . PRO A 1 235 ? 4.902 0.189 2.667 1.00 34.91 235 PRO A O 1
ATOM 1910 N N . LEU A 1 236 ? 3.288 0.591 1.172 1.00 35.03 236 LEU A N 1
ATOM 1911 C CA . LEU A 1 236 ? 2.547 -0.680 1.291 1.00 35.03 236 LEU A CA 1
ATOM 1912 C C . LEU A 1 236 ? 3.355 -1.908 0.810 1.00 35.03 236 LEU A C 1
ATOM 1914 O O . LEU A 1 236 ? 2.861 -3.031 0.740 1.00 35.03 236 LEU A O 1
ATOM 1918 N N . THR A 1 237 ? 4.628 -1.720 0.492 1.00 36.25 237 THR A N 1
ATOM 1919 C CA . THR A 1 237 ? 5.557 -2.726 -0.014 1.00 36.25 237 THR A CA 1
ATOM 1920 C C . THR A 1 237 ? 6.081 -3.666 1.075 1.00 36.25 237 THR A C 1
ATOM 1922 O O . THR A 1 237 ? 6.624 -4.723 0.750 1.00 36.25 237 THR A O 1
ATOM 1925 N N . ALA A 1 238 ? 5.879 -3.341 2.358 1.00 34.31 238 ALA A N 1
ATOM 1926 C CA . ALA A 1 238 ? 6.278 -4.202 3.471 1.00 34.31 238 ALA A CA 1
ATOM 1927 C C . ALA A 1 238 ? 5.337 -5.405 3.690 1.00 34.31 238 ALA A C 1
ATOM 1929 O O . ALA A 1 238 ? 5.799 -6.456 4.129 1.00 34.31 238 ALA A O 1
ATOM 1930 N N . VAL A 1 239 ? 4.048 -5.311 3.332 1.00 36.91 239 VAL A N 1
ATOM 1931 C CA . VAL A 1 239 ? 3.088 -6.422 3.521 1.00 36.91 239 VAL A CA 1
ATOM 1932 C C . VAL A 1 239 ? 3.132 -7.423 2.364 1.00 36.91 239 VAL A C 1
ATOM 1934 O O . VAL A 1 239 ? 2.979 -8.623 2.581 1.00 36.91 239 VAL A O 1
ATOM 1937 N N . ALA A 1 240 ? 3.442 -6.974 1.144 1.00 31.09 240 ALA A N 1
ATOM 1938 C CA . ALA A 1 240 ? 3.459 -7.842 -0.037 1.00 31.09 240 ALA A CA 1
ATOM 1939 C C . ALA A 1 240 ? 4.710 -8.740 -0.160 1.00 31.09 240 ALA A C 1
ATOM 1941 O O . ALA A 1 240 ? 4.702 -9.692 -0.938 1.00 31.09 240 ALA A O 1
ATOM 1942 N N . ARG A 1 241 ? 5.787 -8.482 0.598 1.00 39.78 241 ARG A N 1
ATOM 1943 C CA . ARG A 1 241 ? 7.010 -9.313 0.538 1.00 39.78 241 ARG A CA 1
ATOM 1944 C C . ARG A 1 241 ? 6.977 -10.546 1.445 1.00 39.78 241 ARG A C 1
ATOM 1946 O O . ARG A 1 241 ? 7.788 -11.443 1.250 1.00 39.78 241 ARG A O 1
ATOM 1953 N N . GLY A 1 242 ? 6.025 -10.640 2.377 1.00 30.72 242 GLY A N 1
ATOM 1954 C CA . GLY A 1 242 ? 5.902 -11.799 3.273 1.00 30.72 242 GLY A CA 1
ATOM 1955 C C . GLY A 1 242 ? 5.444 -13.093 2.587 1.00 30.72 242 GLY A C 1
ATOM 1956 O O . GLY A 1 242 ? 5.717 -14.171 3.097 1.00 30.72 242 GLY A O 1
ATOM 1957 N N . SER A 1 243 ? 4.793 -13.007 1.424 1.00 31.52 243 SER A N 1
ATOM 1958 C CA . SER A 1 243 ? 4.206 -14.176 0.742 1.00 31.52 243 SER A CA 1
ATOM 1959 C C . SER A 1 243 ? 5.027 -14.664 -0.457 1.00 31.52 243 SER A C 1
ATOM 1961 O O . SER A 1 243 ? 4.833 -15.781 -0.927 1.00 31.52 243 SER A O 1
ATOM 1963 N N . ALA A 1 244 ? 5.954 -13.845 -0.965 1.00 29.91 244 ALA A N 1
ATOM 1964 C CA . ALA A 1 244 ? 6.754 -14.170 -2.150 1.00 29.91 244 ALA A CA 1
ATOM 1965 C C . ALA A 1 244 ? 8.059 -14.923 -1.827 1.00 29.91 244 ALA A C 1
ATOM 1967 O O . ALA A 1 244 ? 8.699 -15.448 -2.736 1.00 29.91 244 ALA A O 1
ATOM 1968 N N . GLN A 1 245 ? 8.450 -15.000 -0.549 1.00 33.44 245 GLN A N 1
ATOM 1969 C CA . GLN A 1 245 ? 9.705 -15.627 -0.121 1.00 33.44 245 GLN A CA 1
ATOM 1970 C C . GLN A 1 245 ? 9.564 -17.120 0.242 1.00 33.44 245 GLN A C 1
ATOM 1972 O O . GLN A 1 245 ? 10.573 -17.784 0.425 1.00 33.44 245 GLN A O 1
ATOM 1977 N N . GLN A 1 246 ? 8.344 -17.679 0.273 1.00 29.66 246 GLN A N 1
ATOM 1978 C CA . GLN A 1 246 ? 8.110 -19.107 0.568 1.00 29.66 246 GLN A CA 1
ATOM 1979 C C . GLN A 1 246 ? 8.271 -20.031 -0.661 1.00 29.66 246 GLN A C 1
ATOM 1981 O O . GLN A 1 246 ? 7.957 -21.218 -0.604 1.00 29.66 246 GLN A O 1
ATOM 1986 N N . ARG A 1 247 ? 8.722 -19.503 -1.805 1.00 30.05 247 ARG A N 1
ATOM 1987 C CA . ARG A 1 247 ? 9.033 -20.289 -3.010 1.00 30.05 247 ARG A CA 1
ATOM 1988 C C . ARG A 1 247 ? 10.331 -19.815 -3.657 1.00 30.05 247 ARG A C 1
ATOM 1990 O O . ARG A 1 247 ? 10.304 -19.344 -4.793 1.00 30.05 247 ARG A O 1
ATOM 1997 N N . ARG A 1 248 ? 11.445 -19.921 -2.937 1.00 31.53 248 ARG A N 1
ATOM 1998 C CA . ARG A 1 248 ? 12.785 -20.149 -3.495 1.00 31.53 248 ARG A CA 1
ATOM 1999 C C . ARG A 1 248 ? 13.624 -20.916 -2.495 1.00 31.53 248 ARG A C 1
ATOM 2001 O O . ARG A 1 248 ? 13.531 -20.562 -1.303 1.00 31.53 248 ARG A O 1
#

Secondary structure (DSSP, 8-state):
----------EEGGGGSPBPTT-TTPPPPS-EE-TTTSB-HHHHHTTB-TT--B-HHHHHHHHHHH-B-GGGHHHHHHHHTTSS-TT--HHHHHHHHHHHHHHHHHHHHHHHHH-TTTTTT----S--B-TTSPBP--HHHHHHHHTT--S----S----SPPPHHHHHHHHHHHHHHHHHHTS-TTBGGGTSHHHHHHHHHHHHHHHHHTTTT------S-TT-TTSS----S-THHHHTTTTSS--

Nearest PDB structures (foldseek):
  5tuc-assembly1_A  TM=7.998E-01  e=4.927E-05  Sus scrofa
  5tub-assembly2_B  TM=8.512E-01  e=2.780E-04  Squalomorphii
  5tuc-assembly2_B  TM=7.669E-01  e=2.010E-04  Sus scrofa

Sequence (248 aa):
MLEIIWRDPGTPADSYYEVRPECTDVPESKFRIKAGKTLSVRKWRAAFSPEGHLDISKTLGRIHRGGIHPTIRGEVWEFLLGCYDPMSTYEEREQIRQSRRIQYDSMKRVFKQMFPLIGSRRFVTAPIITENGEPTQDPIVLGQINLGTETAPTDQPPCDGPMDKREINWKLTLHQIGLDVVCTDRTLKFYENQDNLSKLWDILSLYSWFDSDVGYGQVARHPAAVHARVRVRIPLTAVARGSAQQRR

Radius of gyration: 22.2 Å; Cα contacts (8 Å, |Δi|>4): 224; chains: 1; bounding box: 47×36×87 Å

Organism: Striga hermonthica (NCBI:txid68872)

Mean predicted aligned error: 11.54 Å

Solvent-accessible surface area (backbone atoms only — not comparable to full-atom values): 15133 Å² total; per-residue (Å²): 135,83,81,80,76,77,72,77,81,40,52,53,55,55,83,78,51,60,63,35,85,89,52,79,85,66,81,80,63,88,56,48,48,27,88,92,48,23,42,39,70,71,59,55,62,67,39,38,47,98,67,36,33,42,50,53,70,68,48,48,59,34,37,78,76,31,35,68,37,76,93,45,40,59,64,55,45,34,48,76,68,61,74,39,63,48,83,35,37,54,64,58,53,50,51,52,51,51,53,51,49,54,51,50,54,53,51,49,51,57,46,24,73,78,40,48,41,48,84,58,56,50,79,48,63,56,77,57,42,48,99,87,57,48,72,51,86,49,69,67,60,47,52,61,47,59,70,45,64,85,83,72,92,70,95,58,77,81,80,84,59,85,78,52,70,68,55,42,55,47,52,60,43,46,15,58,50,30,47,52,50,76,64,44,60,87,48,38,47,70,56,70,39,55,66,50,40,21,50,51,42,41,53,52,56,56,46,39,63,77,40,60,89,75,43,82,75,84,78,75,95,47,101,84,52,93,81,75,85,74,88,68,86,60,75,72,45,71,71,66,55,73,73,65,62,84,77,119

pLDDT: mean 77.2, std 21.85, range [27.45, 98.44]

InterPro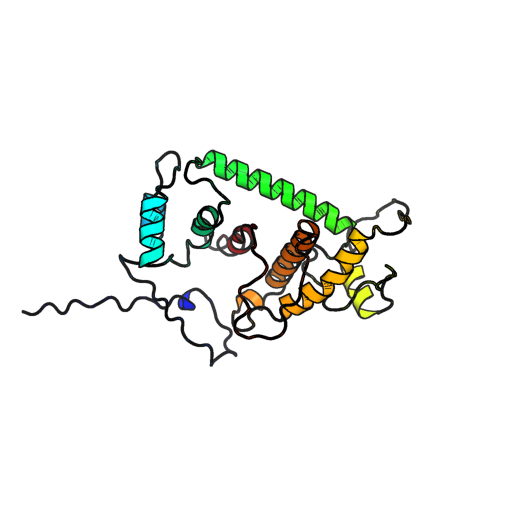 domains:
  IPR000195 Rab-GAP-TBC domain [PS50086] (67-248)
  IPR035969 Rab-GAP-TBC domain superfamily [SSF47923] (43-218)

Foldseek 3Di:
DDPPPPQFPAAFLCVVFDWDPVPPPDDGDPQGQGPPQACDPVNQVVQADPQGQGPVVVVVVSCVGRNHRPVCCLVVVCVVLVVDDSRDGPVVNVVSVVVVVVVVVVLLVVVCVLQVLQVLLDAAQDQQADLQRHGDPDPVSVVSRVVSVPDDDPPDDPPPDRDDNLSSLLSRCRNVLLVVLVVPPPTTPQSVDSSSSSVSSNVVSSVQSVCVVLHDDDDPDDPVPPPDPDSPSDSPSVSVVVPPPVPD